Protein AF-A0A507DMS1-F1 (afdb_monomer)

Solvent-accessible surface area (backbone atoms only — not comparable to full-atom values): 16233 Å² total; per-residue (Å²): 138,90,81,85,83,82,79,81,78,75,80,56,61,72,60,51,54,54,48,55,67,65,58,69,79,70,71,63,46,101,82,72,52,71,70,79,77,74,73,81,76,53,69,76,69,64,67,52,89,38,56,78,72,52,75,66,56,49,50,53,53,50,33,59,60,70,68,53,88,74,86,75,70,95,64,88,80,79,81,82,76,74,82,89,69,70,86,89,70,66,53,75,69,55,45,54,52,50,52,52,52,49,63,75,43,48,84,75,68,62,74,81,73,80,74,87,81,56,94,85,56,49,75,66,57,50,52,48,52,49,38,52,53,48,50,51,47,51,50,56,52,50,51,48,37,68,78,65,68,49,87,71,77,79,52,79,72,40,64,57,56,53,53,50,52,52,55,50,59,72,77,42,61,65,52,74,49,74,20,50,52,90,49,43,71,80,58,48,62,69,51,59,51,50,53,51,41,73,76,37,77,84,43,42,68,36,37,36,50,38,70,55,84,83,46,55,72,69,56,53,50,52,51,49,53,50,33,61,76,67,73,50,52,64,50,81,73,86,81,85,87,82,88,86,74,99,80,86,90,80,136

pLDDT: mean 74.8, std 19.17, range [29.39, 94.88]

Sequence (251 aa):
MVASKASKRKTGLGKALMRSRFSAANHVNPDGSIRHTTDMDDSCTKLRSITQETDLDAFLTTAQLAGTEFTAEKLNIQVVTNDYRNPFLLTPEKELETLAQHEQKKDRLTIPRRPQWDESTTADQLQQTERESFLEWRRGLAQLEEDEGMLLTPYERNLEVWRQLWRVIERSDLVVQIVDARNPLFFRSTDLEKYVNEGDARKINLLLVNKADMLTEFQRLKWAEYFDANNIRYKKPMNGVMIWRLTKWRG

Structure (mmCIF, N/CA/C/O backbone):
data_AF-A0A507DMS1-F1
#
_entry.id   AF-A0A507DMS1-F1
#
loop_
_atom_site.group_PDB
_atom_site.id
_atom_site.type_symbol
_atom_site.label_atom_id
_atom_site.label_alt_id
_atom_site.label_comp_id
_atom_site.label_asym_id
_atom_site.label_entity_id
_atom_site.label_seq_id
_atom_site.pdbx_PDB_ins_code
_atom_site.Cartn_x
_atom_site.Cartn_y
_atom_site.Cartn_z
_atom_site.occupancy
_atom_site.B_iso_or_equiv
_atom_site.auth_seq_id
_atom_site.auth_comp_id
_atom_site.auth_asym_id
_atom_site.auth_atom_id
_atom_site.pdbx_PDB_model_num
ATOM 1 N N . MET A 1 1 ? -26.371 60.545 -29.076 1.00 38.69 1 MET A N 1
ATOM 2 C CA . MET A 1 1 ? -26.392 59.079 -29.280 1.00 38.69 1 MET A CA 1
ATOM 3 C C . MET A 1 1 ? -26.025 58.409 -27.967 1.00 38.69 1 MET A C 1
ATOM 5 O O . MET A 1 1 ? -24.951 58.664 -27.443 1.00 38.69 1 MET A O 1
ATOM 9 N N . VAL A 1 2 ? -26.962 57.651 -27.398 1.00 38.81 2 VAL A N 1
ATOM 10 C CA . VAL A 1 2 ? -26.818 56.926 -26.128 1.00 38.81 2 VAL A CA 1
ATOM 11 C C . VAL A 1 2 ? -26.179 55.570 -26.421 1.00 38.81 2 VAL A C 1
ATOM 13 O O . VAL A 1 2 ? -26.685 54.840 -27.266 1.00 38.81 2 VAL A O 1
ATOM 16 N N . ALA A 1 3 ? -25.093 55.221 -25.729 1.00 38.91 3 ALA A N 1
ATOM 17 C CA . ALA A 1 3 ? -24.523 53.875 -25.756 1.00 38.91 3 ALA A CA 1
ATOM 18 C C . ALA A 1 3 ? -24.519 53.297 -24.334 1.00 38.91 3 ALA A C 1
ATOM 20 O O . ALA A 1 3 ? -23.726 53.682 -23.475 1.00 38.91 3 ALA A O 1
ATOM 21 N N . SER A 1 4 ? -25.451 52.380 -24.087 1.00 37.09 4 SER A N 1
ATOM 22 C CA . SER A 1 4 ? -25.589 51.595 -22.862 1.00 37.09 4 SER A CA 1
ATOM 23 C C . SER A 1 4 ? -24.438 50.591 -22.719 1.00 37.09 4 SER A C 1
ATOM 25 O O . SER A 1 4 ? -24.276 49.710 -23.565 1.00 37.09 4 SER A O 1
ATOM 27 N N . LYS A 1 5 ? -23.664 50.663 -21.629 1.00 42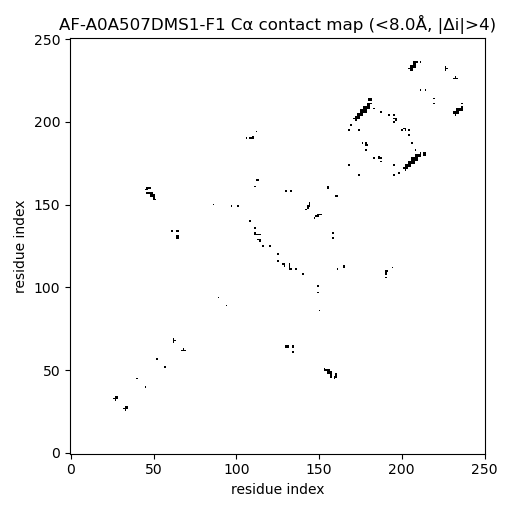.84 5 LYS A N 1
ATOM 28 C CA . LYS A 1 5 ? -22.714 49.602 -21.247 1.00 42.84 5 LYS A CA 1
ATOM 29 C C . LYS A 1 5 ? -23.472 48.442 -20.593 1.00 42.84 5 LYS A C 1
ATOM 31 O O . LYS A 1 5 ? -24.008 48.583 -19.498 1.00 42.84 5 LYS A O 1
ATOM 36 N N . ALA A 1 6 ? -23.490 47.287 -21.255 1.00 41.56 6 ALA A N 1
ATOM 37 C CA . ALA A 1 6 ? -24.033 46.045 -20.714 1.00 41.56 6 ALA A CA 1
ATOM 38 C C . ALA A 1 6 ? -23.156 45.511 -19.562 1.00 41.56 6 ALA A C 1
ATOM 40 O O . ALA A 1 6 ? -21.986 45.176 -19.750 1.00 41.56 6 ALA A O 1
ATOM 41 N N . SER A 1 7 ? -23.731 45.414 -18.361 1.00 45.44 7 SER A N 1
ATOM 42 C CA . SER A 1 7 ? -23.121 44.752 -17.203 1.00 45.44 7 SER A CA 1
ATOM 43 C C . SER A 1 7 ? -23.182 43.231 -17.385 1.00 45.44 7 SER A C 1
ATOM 45 O O . SER A 1 7 ? -24.258 42.632 -17.345 1.00 45.44 7 SER A O 1
ATOM 47 N N . LYS A 1 8 ? -22.026 42.584 -17.588 1.00 49.69 8 LYS A N 1
ATOM 48 C CA . LYS A 1 8 ? -21.902 41.119 -17.528 1.00 49.69 8 LYS A CA 1
ATOM 49 C C . LYS A 1 8 ? -22.184 40.659 -16.093 1.00 49.69 8 LYS A C 1
ATOM 51 O O . LYS A 1 8 ? -21.297 40.690 -15.239 1.00 49.69 8 LYS A O 1
ATOM 56 N N . ARG A 1 9 ? -23.410 40.193 -15.828 1.00 50.38 9 ARG A N 1
ATOM 57 C CA . ARG A 1 9 ? -23.748 39.432 -14.616 1.00 50.38 9 ARG A CA 1
ATOM 58 C C . ARG A 1 9 ? -22.893 38.159 -14.579 1.00 50.38 9 ARG A C 1
ATOM 60 O O . ARG A 1 9 ? -23.208 37.181 -15.247 1.00 50.38 9 ARG A O 1
ATOM 67 N N . LYS A 1 10 ? -21.809 38.164 -13.795 1.00 52.50 10 LYS A N 1
ATOM 68 C CA . LYS A 1 10 ? -21.121 36.932 -13.384 1.00 52.50 10 LYS A CA 1
ATOM 69 C C . LYS A 1 10 ? -22.106 36.127 -12.537 1.00 52.50 10 LYS A C 1
ATOM 71 O O . LYS A 1 10 ? -22.413 36.508 -11.410 1.00 52.50 10 LYS A O 1
ATOM 76 N N . THR A 1 11 ? -22.634 35.051 -13.105 1.00 56.56 11 THR A N 1
ATOM 77 C CA . THR A 1 11 ? -23.505 34.080 -12.441 1.00 56.56 11 THR A CA 1
ATOM 78 C C . THR A 1 11 ? -22.796 33.527 -11.206 1.00 56.56 11 THR A C 1
ATOM 80 O O . THR A 1 11 ? -21.860 32.737 -11.298 1.00 56.56 11 THR A O 1
ATOM 83 N N . GLY A 1 12 ? -23.220 33.993 -10.031 1.00 56.75 12 GLY A N 1
ATOM 84 C CA . GLY A 1 12 ? -22.647 33.664 -8.729 1.00 56.75 12 GLY A CA 1
ATOM 85 C C . GLY A 1 12 ? -23.064 32.293 -8.206 1.00 56.75 12 GLY A C 1
ATOM 86 O O . GLY A 1 12 ? -23.393 32.190 -7.028 1.00 56.75 12 GLY A O 1
ATOM 87 N N . LEU A 1 13 ? -23.047 31.254 -9.048 1.00 56.66 13 LEU A N 1
ATOM 88 C CA . LEU A 1 13 ? -23.399 29.891 -8.632 1.00 56.66 13 LEU A CA 1
ATOM 89 C C . LEU A 1 13 ? -22.494 29.424 -7.478 1.00 56.66 13 LEU A C 1
ATOM 91 O O . LEU A 1 13 ? -22.978 28.916 -6.474 1.00 56.66 13 LEU A O 1
ATOM 95 N N . GLY A 1 14 ? -21.190 29.716 -7.564 1.00 55.31 14 GLY A N 1
ATOM 96 C CA . GLY A 1 14 ? -20.225 29.369 -6.514 1.00 55.31 14 GLY A CA 1
ATOM 97 C C . GLY A 1 14 ? -20.438 30.119 -5.192 1.00 55.31 14 GLY A C 1
ATOM 98 O O . GLY A 1 14 ? -20.238 29.551 -4.124 1.00 55.31 14 GLY A O 1
ATOM 99 N N . LYS A 1 15 ? -20.902 31.379 -5.233 1.00 60.12 15 LYS A N 1
ATOM 100 C CA . LYS A 1 15 ? -21.225 32.143 -4.011 1.00 60.12 15 LYS A CA 1
ATOM 101 C C . LYS A 1 15 ? -22.560 31.717 -3.397 1.00 60.12 15 LYS A C 1
ATOM 103 O O . LYS A 1 15 ? -22.683 31.744 -2.177 1.00 60.12 15 LYS A O 1
ATOM 108 N N . ALA A 1 16 ? -23.534 31.320 -4.217 1.00 59.72 16 ALA A N 1
ATOM 109 C CA . ALA A 1 16 ? -24.811 30.787 -3.747 1.00 59.72 16 ALA A CA 1
ATOM 110 C C . ALA A 1 16 ? -24.631 29.427 -3.052 1.00 59.72 16 ALA A C 1
ATOM 112 O O . ALA A 1 16 ? -25.152 29.243 -1.958 1.00 59.72 16 ALA A O 1
ATOM 113 N N . LEU A 1 17 ? -23.805 28.540 -3.620 1.00 58.34 17 LEU A N 1
ATOM 114 C CA . LEU A 1 17 ? -23.446 27.245 -3.025 1.00 58.34 17 LEU A CA 1
ATOM 115 C C . LEU A 1 17 ? -22.659 27.380 -1.716 1.00 58.34 17 LEU A C 1
ATOM 117 O O . LEU A 1 17 ? -22.917 26.655 -0.761 1.00 58.34 17 LEU A O 1
ATOM 121 N N . MET A 1 18 ? -21.720 28.329 -1.629 1.00 60.22 18 MET A N 1
ATOM 122 C CA . MET A 1 18 ? -21.043 28.592 -0.354 1.00 60.22 18 MET A CA 1
ATOM 123 C C . MET A 1 18 ? -22.021 29.118 0.702 1.00 60.22 18 MET A C 1
ATOM 125 O O . MET A 1 18 ? -21.982 28.674 1.843 1.00 60.22 18 MET A O 1
ATOM 129 N N . ARG A 1 19 ? -22.948 30.012 0.336 1.00 61.22 19 ARG A N 1
ATOM 130 C CA . ARG A 1 19 ? -23.953 30.522 1.282 1.00 61.22 19 ARG A CA 1
ATOM 131 C C . ARG A 1 19 ? -24.960 29.457 1.716 1.00 61.22 19 ARG A C 1
ATOM 133 O O . ARG A 1 19 ? -25.333 29.466 2.883 1.00 61.22 19 ARG A O 1
ATOM 140 N N . SER A 1 20 ? -25.359 28.528 0.844 1.00 60.34 20 SER A N 1
ATOM 141 C CA . SER A 1 20 ? -26.251 27.427 1.238 1.00 60.34 20 SER A CA 1
ATOM 142 C C . SER A 1 20 ? -25.575 26.458 2.212 1.00 60.34 20 SER A C 1
ATOM 144 O O . SER A 1 20 ? -26.224 26.006 3.148 1.00 60.34 20 SER A O 1
ATOM 146 N N . ARG A 1 21 ? -24.265 26.209 2.055 1.00 55.81 21 ARG A N 1
ATOM 147 C CA . ARG A 1 21 ? -23.477 25.366 2.974 1.00 55.81 21 ARG A CA 1
ATOM 148 C C . ARG A 1 21 ? -23.377 25.938 4.389 1.00 55.81 21 ARG A C 1
ATOM 150 O O . ARG A 1 21 ? -23.457 25.182 5.345 1.00 55.81 21 ARG A O 1
ATOM 157 N N . PHE A 1 22 ? -23.240 27.257 4.533 1.00 51.47 22 PHE A N 1
ATOM 158 C CA . PHE A 1 22 ? -23.111 27.894 5.853 1.00 51.47 22 PHE A CA 1
ATOM 159 C C . PHE A 1 22 ? -24.444 28.362 6.461 1.00 51.47 22 PHE A C 1
ATOM 161 O O . PHE A 1 22 ? -24.515 28.583 7.664 1.00 51.47 22 PHE A O 1
ATOM 168 N N . SER A 1 23 ? -25.513 28.502 5.666 1.00 54.72 23 SER A N 1
ATOM 169 C CA . SER A 1 23 ? -26.833 28.912 6.173 1.00 54.72 23 SER A CA 1
ATOM 170 C C . SER A 1 23 ? -27.607 27.775 6.849 1.00 54.72 23 SER A C 1
ATOM 172 O O . SER A 1 23 ? -28.501 28.051 7.642 1.00 54.72 23 SER A O 1
ATOM 174 N N . ALA A 1 24 ? -27.288 26.511 6.552 1.00 50.00 24 ALA A N 1
ATOM 175 C CA . ALA A 1 24 ? -27.997 25.357 7.110 1.00 50.00 24 ALA A CA 1
ATOM 176 C C . ALA A 1 24 ? -27.615 25.038 8.570 1.00 50.00 24 ALA A C 1
ATOM 178 O O . ALA A 1 24 ? -28.337 24.304 9.237 1.00 50.00 24 ALA A O 1
ATOM 179 N N . ALA A 1 25 ? -26.521 25.611 9.085 1.00 49.59 25 ALA A N 1
ATOM 180 C CA . ALA A 1 25 ? -25.985 25.285 10.408 1.00 49.59 25 ALA A CA 1
ATOM 181 C C . ALA A 1 25 ? -26.712 25.964 11.590 1.00 49.59 25 ALA A C 1
ATOM 183 O O . ALA A 1 25 ? -26.465 25.589 12.727 1.00 49.59 25 ALA A O 1
ATOM 184 N N . ASN A 1 26 ? -27.604 26.938 11.355 1.00 47.44 26 ASN A N 1
ATOM 185 C CA . ASN A 1 26 ? -28.157 27.791 12.425 1.00 47.44 26 ASN A CA 1
ATOM 186 C C . ASN A 1 26 ? -29.697 27.880 12.472 1.00 47.44 26 ASN A C 1
ATOM 188 O O . ASN A 1 26 ? -30.247 28.873 12.949 1.00 47.44 26 ASN A O 1
ATOM 192 N N . HIS A 1 27 ? -30.428 26.858 12.018 1.00 48.06 27 HIS A N 1
ATOM 193 C CA . HIS A 1 27 ? -31.883 26.829 12.214 1.00 48.06 27 HIS A CA 1
ATOM 194 C C . HIS A 1 27 ? -32.259 26.289 13.602 1.00 48.06 27 HIS A C 1
ATOM 196 O O . HIS A 1 27 ? -32.527 25.102 13.776 1.00 48.06 27 HIS A O 1
ATOM 202 N N . VAL A 1 28 ? -32.304 27.199 14.576 1.00 48.69 28 VAL A N 1
ATOM 203 C CA . VAL A 1 28 ? -32.966 27.004 15.873 1.00 48.69 28 VAL A CA 1
ATOM 204 C C . VAL A 1 28 ? -34.480 27.132 15.660 1.00 48.69 28 VAL A C 1
ATOM 206 O O . VAL A 1 28 ? -34.937 28.064 14.993 1.00 48.69 28 VAL A O 1
ATOM 209 N N . ASN A 1 29 ? -35.269 26.186 16.176 1.00 50.78 29 ASN A N 1
ATOM 210 C CA . ASN A 1 29 ? -36.730 26.299 16.160 1.00 50.78 29 ASN A CA 1
ATOM 211 C C . ASN A 1 29 ? -37.183 27.455 17.081 1.00 50.78 29 ASN A C 1
ATOM 213 O O . ASN A 1 29 ? -36.480 27.771 18.038 1.00 50.78 29 ASN A O 1
ATOM 217 N N . PRO A 1 30 ? -38.377 28.043 16.880 1.00 54.28 30 PRO A N 1
ATOM 218 C CA . PRO A 1 30 ? -38.910 29.095 17.758 1.00 54.28 30 PRO A CA 1
ATOM 219 C C . PRO A 1 30 ? -39.027 28.697 19.242 1.00 54.28 30 PRO A C 1
ATOM 221 O O . PRO A 1 30 ? -39.135 29.568 20.095 1.00 54.28 30 PRO A O 1
ATOM 224 N N . ASP A 1 31 ? -38.996 27.394 19.533 1.00 56.53 31 ASP A N 1
ATOM 225 C CA . ASP A 1 31 ? -39.116 26.788 20.866 1.00 56.53 31 ASP A CA 1
ATOM 226 C C . ASP A 1 31 ? -37.752 26.489 21.534 1.00 56.53 31 ASP A C 1
ATOM 228 O O . ASP A 1 31 ? -37.663 25.789 22.534 1.00 56.53 31 ASP A O 1
ATOM 232 N N . GLY A 1 32 ? -36.635 26.953 20.959 1.00 56.50 32 GLY A N 1
ATOM 233 C CA . GLY A 1 32 ? -35.301 26.797 21.561 1.00 56.50 32 GLY A CA 1
ATOM 234 C C . GLY A 1 32 ? -34.713 25.378 21.519 1.00 56.50 32 GLY A C 1
ATOM 235 O O . GLY A 1 32 ? -33.552 25.193 21.879 1.00 56.50 32 GLY A O 1
ATOM 236 N N . SER A 1 33 ? -35.448 24.378 21.022 1.00 48.28 33 SER A N 1
ATOM 237 C CA . SER A 1 33 ? -34.909 23.038 20.775 1.00 48.28 33 SER A CA 1
ATOM 238 C C . SER A 1 33 ? -33.914 23.064 19.605 1.00 48.28 33 SER A C 1
ATOM 240 O O . SER A 1 33 ? -34.289 23.409 18.474 1.00 48.28 33 SER A O 1
ATOM 242 N N . ILE A 1 34 ? -32.670 22.645 19.841 1.00 53.44 34 ILE A N 1
ATOM 243 C CA . ILE A 1 34 ? -31.735 22.281 18.770 1.00 53.44 34 ILE A CA 1
ATOM 244 C C . ILE A 1 34 ? -32.301 21.018 18.121 1.00 53.44 34 ILE A C 1
ATOM 246 O O . ILE A 1 34 ? -32.587 20.041 18.813 1.00 53.44 34 ILE A O 1
ATOM 250 N N . ARG A 1 35 ? -32.528 21.039 16.802 1.00 47.25 35 ARG A N 1
ATOM 251 C CA . ARG A 1 35 ? -32.921 19.828 16.073 1.00 47.25 35 ARG A CA 1
ATOM 252 C C . ARG A 1 35 ? -31.897 18.739 16.381 1.00 47.25 35 ARG A C 1
ATOM 254 O O . ARG A 1 35 ? -30.716 18.938 16.120 1.00 47.25 35 ARG A O 1
ATOM 261 N N . HIS A 1 36 ? -32.370 17.617 16.919 1.00 43.03 36 HIS A N 1
ATOM 262 C CA . HIS A 1 36 ? -31.607 16.379 17.001 1.00 43.03 36 HIS A CA 1
ATOM 263 C C . HIS A 1 36 ? -30.972 16.148 15.625 1.00 43.03 36 HIS A C 1
ATOM 265 O O . HIS A 1 36 ? -31.688 16.036 14.625 1.00 43.03 36 HIS A O 1
ATOM 271 N N . THR A 1 37 ? -29.645 16.180 15.551 1.00 39.81 37 THR A N 1
ATOM 272 C CA . THR A 1 37 ? -28.913 15.959 14.309 1.00 39.81 37 THR A CA 1
ATOM 273 C C . THR A 1 37 ? -29.001 14.475 13.994 1.00 39.81 37 THR A C 1
ATOM 275 O O . THR A 1 37 ? -28.151 13.685 14.380 1.00 39.81 37 THR A O 1
ATOM 278 N N . THR A 1 38 ? -30.063 14.056 13.313 1.00 39.06 38 THR A N 1
ATOM 279 C CA . THR A 1 38 ? -29.902 12.946 12.378 1.00 39.06 38 THR A CA 1
ATOM 280 C C . THR A 1 38 ? -28.969 13.482 11.310 1.00 39.06 38 THR A C 1
ATOM 282 O O . THR A 1 38 ? -29.378 14.348 10.530 1.00 39.06 38 THR A O 1
ATOM 285 N N . ASP A 1 39 ? -27.709 13.066 11.375 1.00 45.09 39 ASP A N 1
ATOM 286 C CA . ASP A 1 39 ? -26.667 13.428 10.430 1.00 45.09 39 ASP A CA 1
ATOM 287 C C . ASP A 1 39 ? -27.230 13.368 9.012 1.00 45.09 39 ASP A C 1
ATOM 289 O O . ASP A 1 39 ? -27.593 12.310 8.495 1.00 45.09 39 ASP A O 1
ATOM 293 N N . MET A 1 40 ? -27.347 14.535 8.381 1.00 44.44 40 MET A N 1
ATOM 294 C CA . MET A 1 40 ? -27.450 14.598 6.933 1.00 44.44 40 MET A CA 1
ATOM 295 C C . MET A 1 40 ? -26.074 14.162 6.438 1.00 44.44 40 MET A C 1
ATOM 297 O O . MET A 1 40 ? -25.159 14.975 6.333 1.00 44.44 40 MET A O 1
ATOM 301 N N . ASP A 1 41 ? -25.927 12.846 6.268 1.00 44.88 41 ASP A N 1
ATOM 302 C CA . ASP A 1 41 ? -24.753 12.130 5.774 1.00 44.88 41 ASP A CA 1
ATOM 303 C C . ASP A 1 41 ? -24.515 12.586 4.325 1.00 44.88 41 ASP A C 1
ATOM 305 O O . ASP A 1 41 ? -24.901 11.936 3.350 1.00 44.88 41 ASP A O 1
ATOM 309 N N . ASP A 1 42 ? -23.961 13.792 4.178 1.00 45.22 42 ASP A N 1
ATOM 310 C CA . ASP A 1 42 ? -23.564 14.373 2.905 1.00 45.22 42 ASP A CA 1
ATOM 311 C C . ASP A 1 42 ? -22.461 13.461 2.353 1.00 45.22 42 ASP A C 1
ATOM 313 O O . ASP A 1 42 ? -21.278 13.602 2.649 1.00 45.22 42 ASP A O 1
ATOM 317 N N . SER A 1 43 ? -22.850 12.479 1.538 1.00 51.69 43 SER A N 1
ATOM 318 C CA . SER A 1 43 ? -21.966 11.468 0.940 1.00 51.69 43 SER A CA 1
ATOM 319 C C . SER A 1 43 ? -20.687 12.056 0.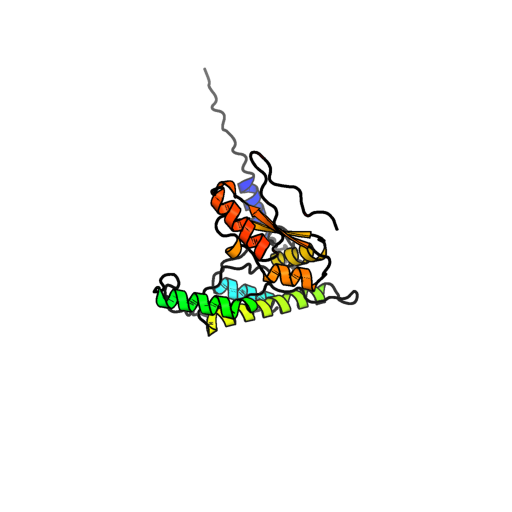313 1.00 51.69 43 SER A C 1
ATOM 321 O O . SER A 1 43 ? -19.681 11.354 0.194 1.00 51.69 43 SER A O 1
ATOM 323 N N . CYS A 1 44 ? -20.709 13.335 -0.075 1.00 50.41 44 CYS A N 1
ATOM 324 C CA . CYS A 1 44 ? -19.576 14.058 -0.639 1.00 50.41 44 CYS A CA 1
ATOM 325 C C . CYS A 1 44 ? -18.497 14.450 0.393 1.00 50.41 44 CYS A C 1
ATOM 327 O O . CYS A 1 44 ? -17.335 14.572 0.011 1.00 50.41 44 CYS A O 1
ATOM 329 N N . THR A 1 45 ? -18.834 14.678 1.667 1.00 56.50 45 THR A N 1
ATOM 330 C CA . THR A 1 45 ? -17.845 15.023 2.711 1.00 56.50 45 THR A CA 1
ATOM 331 C C . THR A 1 45 ? -17.193 13.783 3.317 1.00 56.50 45 THR A C 1
ATOM 333 O O . THR A 1 45 ? -16.046 13.857 3.752 1.00 56.50 45 THR A O 1
ATOM 336 N N . LYS A 1 46 ? -17.882 12.636 3.263 1.00 64.94 46 LYS A N 1
ATOM 337 C CA . LYS A 1 46 ? -17.423 11.351 3.809 1.00 64.94 46 LYS A CA 1
ATOM 338 C C . LYS A 1 46 ? -16.188 10.779 3.095 1.00 64.94 46 LYS A C 1
ATOM 340 O O . LYS A 1 46 ? -15.328 10.173 3.720 1.00 64.94 46 LYS A O 1
ATOM 345 N N . LEU A 1 47 ? -16.067 10.995 1.782 1.00 74.88 47 LEU A N 1
ATOM 346 C CA . LEU A 1 47 ? -14.969 10.481 0.943 1.00 74.88 47 LEU A CA 1
ATOM 347 C C . LEU A 1 47 ? -13.874 11.526 0.689 1.00 74.88 47 LEU A C 1
ATOM 349 O O . LEU A 1 47 ? -13.419 11.720 -0.439 1.00 74.88 47 LEU A O 1
ATOM 353 N N . ARG A 1 48 ? -13.451 12.230 1.737 1.00 81.44 48 ARG A N 1
ATOM 354 C CA . ARG A 1 48 ? -12.306 13.139 1.657 1.00 81.44 48 ARG A CA 1
ATOM 355 C C . ARG A 1 48 ? -11.017 12.365 1.925 1.00 81.44 48 ARG A C 1
ATOM 357 O O . ARG A 1 48 ? -10.900 11.751 2.974 1.00 81.44 48 ARG A O 1
ATOM 364 N N . SER A 1 49 ? -10.057 12.418 1.003 1.00 82.19 49 SER A N 1
ATOM 365 C CA . SER A 1 49 ? -8.722 11.859 1.247 1.00 82.19 49 SER A CA 1
ATOM 366 C C . SER A 1 49 ? -7.977 12.699 2.282 1.00 82.19 49 SER A C 1
ATOM 368 O O . SER A 1 49 ? -7.996 13.935 2.207 1.00 82.19 49 SER A O 1
ATOM 370 N N . ILE A 1 50 ? -7.357 12.027 3.249 1.00 82.69 50 ILE A N 1
ATOM 371 C CA . ILE A 1 50 ? -6.634 12.639 4.357 1.00 82.69 50 ILE A CA 1
ATOM 372 C C . ILE A 1 50 ? -5.299 11.909 4.525 1.00 82.69 50 ILE A C 1
ATOM 374 O O . ILE A 1 50 ? -5.221 10.828 5.103 1.00 82.69 50 ILE A O 1
ATOM 378 N N . THR A 1 51 ? -4.233 12.516 4.003 1.00 80.19 51 THR A N 1
ATOM 379 C CA . THR A 1 51 ? -2.863 11.977 4.072 1.00 80.19 51 THR A CA 1
ATOM 380 C C . THR A 1 51 ? -1.964 12.725 5.054 1.00 80.19 51 THR A C 1
ATOM 382 O O . THR A 1 51 ? -0.916 12.216 5.443 1.00 80.19 51 THR A O 1
ATOM 385 N N . GLN A 1 52 ? -2.361 13.936 5.453 1.00 76.88 52 GLN A N 1
ATOM 386 C CA . GLN A 1 52 ? -1.674 14.775 6.431 1.00 76.88 52 GLN A CA 1
ATOM 387 C C . GLN A 1 52 ? -2.718 15.420 7.341 1.00 76.88 52 GLN A C 1
ATOM 389 O O . GLN A 1 52 ? -3.701 15.985 6.858 1.00 76.88 52 GLN A O 1
ATOM 394 N N . GLU A 1 53 ? -2.494 15.340 8.647 1.00 75.19 53 GLU A N 1
ATOM 395 C CA . GLU A 1 53 ? -3.346 15.926 9.683 1.00 75.19 53 GLU A CA 1
ATOM 396 C C . GLU A 1 53 ? -2.470 16.687 10.669 1.00 75.19 53 GLU A C 1
ATOM 398 O O . GLU A 1 53 ? -1.301 16.345 10.856 1.00 75.19 53 GLU A O 1
ATOM 403 N N . THR A 1 54 ? -3.039 17.707 11.306 1.00 79.88 54 THR A N 1
ATOM 404 C CA . THR A 1 54 ? -2.418 18.297 12.494 1.00 79.88 54 THR A CA 1
ATOM 405 C C . THR A 1 54 ? -2.551 17.336 13.678 1.00 79.88 54 THR A C 1
ATOM 407 O O . THR A 1 54 ? -3.461 16.506 13.698 1.00 79.88 54 THR A O 1
ATOM 410 N N . ASP A 1 55 ? -1.689 17.458 14.689 1.00 75.38 55 ASP A N 1
ATOM 411 C CA . ASP A 1 55 ? -1.737 16.589 15.878 1.00 75.38 55 ASP A CA 1
ATOM 412 C C . ASP A 1 55 ? -3.108 16.632 16.575 1.00 75.38 55 ASP A C 1
ATOM 414 O O . ASP A 1 55 ? -3.618 15.611 17.037 1.00 75.38 55 ASP A O 1
ATOM 418 N N . LEU A 1 56 ? -3.747 17.810 16.589 1.00 77.19 56 LEU A N 1
ATOM 419 C CA . LEU A 1 56 ? -5.088 17.992 17.140 1.00 77.19 56 LEU A CA 1
ATOM 420 C C . LEU A 1 56 ? -6.152 17.266 16.305 1.00 77.19 56 LEU A C 1
ATOM 422 O O . LEU A 1 56 ? -6.995 16.569 16.866 1.00 77.19 56 LEU A O 1
ATOM 426 N N . ASP A 1 57 ? -6.112 17.406 14.978 1.00 76.94 57 ASP A N 1
ATOM 427 C CA . ASP A 1 57 ? -7.064 16.731 14.087 1.00 76.94 57 ASP A CA 1
ATOM 428 C C . ASP A 1 57 ? -6.911 15.206 14.173 1.00 76.94 57 ASP A C 1
ATOM 430 O O . ASP A 1 57 ? -7.906 14.477 14.223 1.00 76.94 57 ASP A O 1
ATOM 434 N N . ALA A 1 58 ? -5.671 14.719 14.262 1.00 77.50 58 ALA A N 1
ATOM 435 C CA . ALA A 1 58 ? -5.370 13.305 14.442 1.00 77.50 58 ALA A CA 1
ATOM 436 C C . ALA A 1 58 ? -5.923 12.776 15.776 1.00 77.50 58 ALA A C 1
ATOM 438 O O . ALA A 1 58 ? -6.523 11.695 15.808 1.00 77.50 58 ALA A O 1
ATOM 439 N N . PHE A 1 59 ? -5.772 13.543 16.862 1.00 79.38 59 PHE A N 1
ATOM 440 C CA . PHE A 1 59 ? -6.331 13.214 18.174 1.00 79.38 59 PHE A CA 1
ATOM 441 C C . PHE A 1 59 ? -7.864 13.141 18.137 1.00 79.38 59 PHE A C 1
ATOM 443 O O . PHE A 1 59 ? -8.440 12.128 18.537 1.00 79.38 59 PHE A O 1
ATOM 450 N N . LEU A 1 60 ? -8.525 14.167 17.592 1.00 77.94 60 LEU A N 1
ATOM 451 C CA . LEU A 1 60 ? -9.987 14.220 17.487 1.00 77.94 60 LEU A CA 1
ATOM 452 C C . LEU A 1 60 ? -10.543 13.072 16.635 1.00 77.94 60 LEU A C 1
ATOM 454 O O . LEU A 1 60 ? -11.504 12.417 17.034 1.00 77.94 60 LEU A O 1
ATOM 458 N N . THR A 1 61 ? -9.909 12.775 15.499 1.00 79.00 61 THR A N 1
ATOM 459 C CA . THR A 1 61 ? -10.316 11.675 14.609 1.00 79.00 61 THR A CA 1
ATOM 460 C C . THR A 1 61 ? -10.152 10.317 15.290 1.00 79.00 61 THR A C 1
ATOM 462 O O . THR A 1 61 ? -10.993 9.431 15.149 1.00 79.00 61 THR A O 1
ATOM 465 N N . THR A 1 62 ? -9.082 10.142 16.067 1.00 80.44 62 THR A N 1
ATOM 466 C CA . THR A 1 62 ? -8.846 8.902 16.819 1.00 80.44 62 THR A CA 1
ATOM 467 C C . THR A 1 62 ? -9.884 8.718 17.926 1.00 80.44 62 THR A C 1
ATOM 469 O O . THR A 1 62 ? -10.408 7.617 18.082 1.00 80.44 62 THR A O 1
ATOM 472 N N . ALA A 1 63 ? -10.237 9.787 18.647 1.00 78.00 63 ALA A N 1
ATOM 473 C CA . ALA A 1 63 ? -11.296 9.756 19.656 1.00 78.00 63 ALA A CA 1
ATOM 474 C C . ALA A 1 63 ? -12.665 9.408 19.043 1.00 78.00 63 ALA A C 1
ATOM 476 O O . ALA A 1 63 ? -13.372 8.539 19.551 1.00 78.00 63 ALA A O 1
ATOM 477 N N . GLN A 1 64 ? -12.996 10.002 17.890 1.00 79.38 64 GLN A N 1
ATOM 478 C CA . GLN A 1 64 ? -14.218 9.678 17.145 1.00 79.38 64 GLN A CA 1
ATOM 479 C C . GLN A 1 64 ? -14.264 8.209 16.705 1.00 79.38 64 GLN A C 1
ATOM 481 O O . GLN A 1 64 ? -15.288 7.550 16.875 1.00 79.38 64 GLN A O 1
ATOM 486 N N . LEU A 1 65 ? -13.158 7.669 16.178 1.00 77.19 65 LEU A N 1
ATOM 487 C CA . LEU A 1 65 ? -13.074 6.255 15.793 1.00 77.19 65 LEU A CA 1
ATOM 488 C C . LEU A 1 65 ? -13.200 5.312 16.998 1.00 77.19 65 LEU A C 1
ATOM 490 O O . LEU A 1 65 ? -13.799 4.247 16.864 1.00 77.19 65 LEU A O 1
ATOM 494 N N . ALA A 1 66 ? -12.675 5.710 18.160 1.00 73.19 66 ALA A N 1
ATOM 495 C CA . ALA A 1 66 ? -12.796 4.971 19.416 1.00 73.19 66 ALA A CA 1
ATOM 496 C C . ALA A 1 66 ? -14.184 5.095 20.075 1.00 73.19 66 ALA A C 1
ATOM 498 O O . ALA A 1 66 ? -14.441 4.416 21.067 1.00 73.19 66 ALA A O 1
ATOM 499 N N . GLY A 1 67 ? -15.068 5.956 19.556 1.00 69.69 67 GLY A N 1
ATOM 500 C CA . GLY A 1 67 ? -16.392 6.202 20.130 1.00 69.69 67 GLY A CA 1
ATOM 501 C C . GLY A 1 67 ? -16.354 6.899 21.493 1.00 69.69 67 GLY A C 1
ATOM 502 O O . GLY A 1 67 ? -17.307 6.781 22.260 1.00 69.69 67 GLY A O 1
ATOM 503 N N . THR A 1 68 ? -15.263 7.597 21.823 1.00 69.69 68 THR A N 1
ATOM 504 C CA . THR A 1 68 ? -15.145 8.335 23.083 1.00 69.69 68 THR A CA 1
ATOM 505 C C . THR A 1 68 ? -15.667 9.761 22.904 1.00 69.69 68 THR A C 1
ATOM 507 O O . THR A 1 68 ? -15.053 10.598 22.242 1.00 69.69 68 THR A O 1
ATOM 510 N N . GLU A 1 69 ? -16.827 10.059 23.494 1.00 53.31 69 GLU A N 1
ATOM 511 C CA . GLU A 1 69 ? -17.328 11.433 23.582 1.00 53.31 69 GLU A CA 1
ATOM 512 C C . GLU A 1 69 ? -16.539 12.198 24.652 1.00 53.31 69 GLU A C 1
ATOM 514 O O . GLU A 1 69 ? -16.695 11.973 25.851 1.00 53.31 69 GLU A O 1
ATOM 519 N N . PHE A 1 70 ? -15.674 13.118 24.222 1.00 55.19 70 PHE A N 1
ATOM 520 C CA . PHE A 1 70 ? -15.013 14.065 25.115 1.00 55.19 70 PHE A CA 1
ATOM 521 C C . PHE A 1 70 ? -15.757 15.401 25.101 1.00 55.19 70 PHE A C 1
ATOM 523 O O . PHE A 1 70 ? -15.690 16.157 24.131 1.00 55.19 70 PHE A O 1
ATOM 530 N N . THR A 1 71 ? -16.404 15.754 26.212 1.00 50.00 71 THR A N 1
ATOM 531 C CA . THR A 1 71 ? -16.746 17.150 26.504 1.00 50.00 71 THR A CA 1
ATOM 532 C C . THR A 1 71 ? -15.470 17.855 26.954 1.00 50.00 71 THR A C 1
ATOM 534 O O . THR A 1 71 ? -15.159 17.911 28.144 1.00 50.00 71 THR A O 1
ATOM 537 N N . ALA A 1 72 ? -14.672 18.331 26.000 1.00 51.50 72 ALA A N 1
ATOM 538 C CA . ALA A 1 72 ? -13.478 19.105 26.308 1.00 51.50 72 ALA A CA 1
ATOM 539 C C . ALA A 1 72 ? -13.895 20.483 26.849 1.00 51.50 72 ALA A C 1
ATOM 541 O O . ALA A 1 72 ? -14.077 21.439 26.092 1.00 51.50 72 ALA A O 1
ATOM 542 N N . GLU A 1 73 ? -14.061 20.599 28.169 1.00 47.56 73 GLU A N 1
ATOM 543 C CA . GLU A 1 73 ? -13.970 21.905 28.813 1.00 47.56 73 GLU A CA 1
ATOM 544 C C . GLU A 1 73 ? -12.600 22.495 28.479 1.00 47.56 73 GLU A C 1
ATOM 546 O O . GLU A 1 73 ? -11.585 21.800 28.476 1.00 47.56 73 GLU A O 1
ATOM 551 N N . LYS A 1 74 ? -12.607 23.774 28.106 1.00 47.44 74 LYS A N 1
ATOM 552 C CA . LYS A 1 74 ? -11.534 24.523 27.444 1.00 47.44 74 LYS A CA 1
ATOM 553 C C . LYS A 1 74 ? -10.296 24.682 28.345 1.00 47.44 74 LYS A C 1
ATOM 555 O O . LYS A 1 74 ? -9.986 25.785 28.785 1.00 47.44 74 LYS A O 1
ATOM 560 N N . LEU A 1 75 ? -9.608 23.591 28.654 1.00 44.72 75 LEU A N 1
ATOM 561 C CA . LEU A 1 75 ? -8.372 23.577 29.424 1.00 44.72 75 LEU A CA 1
ATOM 562 C C . LEU A 1 75 ? -7.168 23.602 28.481 1.00 44.72 75 LEU A C 1
ATOM 564 O O . LEU A 1 75 ? -7.206 23.059 27.379 1.00 44.72 75 LEU A O 1
ATOM 568 N N . ASN A 1 76 ? -6.120 24.298 28.925 1.00 46.44 76 ASN A N 1
ATOM 569 C CA . ASN A 1 76 ? -4.879 24.551 28.196 1.00 46.44 76 ASN A CA 1
ATOM 570 C C . ASN A 1 76 ? -4.264 23.257 27.644 1.00 46.44 76 ASN A C 1
ATOM 572 O O . ASN A 1 76 ? -3.593 22.523 28.368 1.00 46.44 76 ASN A O 1
ATOM 576 N N . ILE A 1 77 ? -4.450 23.013 26.348 1.00 55.84 77 ILE A N 1
ATOM 577 C CA . ILE A 1 77 ? -3.752 21.957 25.618 1.00 55.84 77 ILE A CA 1
ATOM 578 C C . ILE A 1 77 ? -2.301 22.412 25.448 1.00 55.84 77 ILE A C 1
ATOM 580 O O . ILE A 1 77 ? -2.027 23.379 24.735 1.00 55.84 77 ILE A O 1
ATOM 584 N N . GLN A 1 78 ? -1.371 21.733 26.117 1.00 50.00 78 GLN A N 1
ATOM 585 C CA . GLN A 1 78 ? 0.060 21.935 25.915 1.00 50.00 78 GLN A CA 1
ATOM 586 C C . GLN A 1 78 ? 0.528 20.937 24.853 1.00 50.00 78 GLN A C 1
ATOM 588 O O . GLN A 1 78 ? 0.688 19.750 25.123 1.00 50.00 78 GLN A O 1
ATOM 593 N N . VAL A 1 79 ? 0.678 21.412 23.618 1.00 55.00 79 VAL A N 1
ATOM 594 C CA . VAL A 1 79 ? 1.209 20.600 22.519 1.00 55.00 79 VAL A CA 1
ATOM 595 C C . VAL A 1 79 ? 2.714 20.455 22.734 1.00 55.00 79 VAL A C 1
ATOM 597 O O . VAL A 1 79 ? 3.454 21.432 22.617 1.00 55.00 79 VAL A O 1
ATOM 600 N N . VAL A 1 80 ? 3.168 19.251 23.085 1.00 59.66 80 VAL A N 1
ATOM 601 C CA . VAL A 1 80 ? 4.596 18.917 23.117 1.00 59.66 80 VAL A CA 1
ATOM 602 C C . VAL A 1 80 ? 5.022 18.668 21.676 1.00 59.66 80 VAL A C 1
ATOM 604 O O . VAL A 1 80 ? 4.807 17.593 21.127 1.00 59.66 80 VAL A O 1
ATOM 607 N N . THR A 1 81 ? 5.576 19.689 21.029 1.00 55.78 81 THR A N 1
ATOM 608 C CA . THR A 1 81 ? 6.199 19.530 19.714 1.00 55.78 81 THR A CA 1
ATOM 609 C C . THR A 1 81 ? 7.457 18.684 19.873 1.00 55.78 81 THR A C 1
ATOM 611 O O . THR A 1 81 ? 8.381 19.101 20.572 1.00 55.78 81 THR A O 1
ATOM 614 N N . ASN A 1 82 ? 7.487 17.512 19.240 1.00 60.44 82 ASN A N 1
ATOM 615 C CA . ASN A 1 82 ? 8.674 16.663 19.184 1.00 60.44 82 ASN A CA 1
ATOM 616 C C . ASN A 1 82 ? 9.857 17.431 18.561 1.00 60.44 82 ASN A C 1
ATOM 618 O O . ASN A 1 82 ? 9.670 18.232 17.640 1.00 60.44 82 ASN A O 1
ATOM 622 N N . ASP A 1 83 ? 11.068 17.192 19.068 1.00 54.66 83 ASP A N 1
ATOM 623 C CA . ASP A 1 83 ? 12.296 17.848 18.609 1.00 54.66 83 ASP A CA 1
ATOM 624 C C . ASP A 1 83 ? 12.458 17.738 17.082 1.00 54.66 83 ASP A C 1
ATOM 626 O O . ASP A 1 83 ? 12.497 16.644 16.514 1.00 54.66 83 ASP A O 1
ATOM 630 N N . TYR A 1 84 ? 12.599 18.883 16.406 1.00 52.00 84 TYR A N 1
ATOM 631 C CA . TYR A 1 84 ? 12.796 18.979 14.956 1.00 52.00 84 TYR A CA 1
ATOM 632 C C . TYR A 1 84 ? 14.176 18.423 14.548 1.00 52.00 84 TYR A C 1
ATOM 634 O O . TYR A 1 84 ? 15.132 19.161 14.305 1.00 52.00 84 TYR A O 1
ATOM 642 N N . ARG A 1 85 ? 14.307 17.099 14.432 1.00 57.00 85 ARG A N 1
ATOM 643 C CA . ARG A 1 85 ? 15.341 16.483 13.586 1.00 57.00 85 ARG A CA 1
ATOM 644 C C . ARG A 1 85 ? 14.811 16.469 12.164 1.00 57.00 85 ARG A C 1
ATOM 646 O O . ARG A 1 85 ? 13.666 16.103 11.959 1.00 57.00 85 ARG A O 1
ATOM 653 N N . ASN A 1 86 ? 15.613 16.884 11.185 1.00 59.66 86 ASN A N 1
ATOM 654 C CA . ASN A 1 86 ? 15.215 16.825 9.781 1.00 59.66 86 ASN A CA 1
ATOM 655 C C . ASN A 1 86 ? 15.456 15.394 9.254 1.00 59.66 86 ASN A C 1
ATOM 657 O O . ASN A 1 86 ? 16.611 15.057 8.986 1.00 59.66 86 ASN A O 1
ATOM 661 N N . PRO A 1 87 ? 14.419 14.544 9.110 1.00 62.16 87 PRO A N 1
ATOM 662 C CA . PRO A 1 87 ? 14.588 13.154 8.685 1.00 62.16 87 PRO A CA 1
ATOM 663 C C . PRO A 1 87 ? 15.029 13.028 7.219 1.00 62.16 87 PRO A C 1
ATOM 665 O O . PRO A 1 87 ? 15.409 11.949 6.788 1.00 62.16 87 PRO A O 1
ATOM 668 N N . PHE A 1 88 ? 15.010 1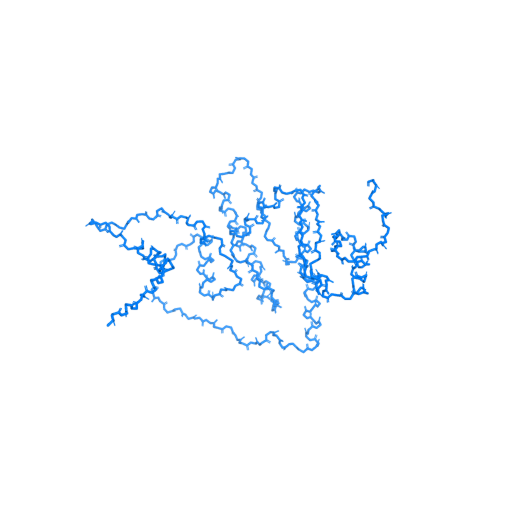4.118 6.444 1.00 62.03 88 PHE A N 1
ATOM 669 C CA . PHE A 1 88 ? 15.347 14.116 5.018 1.00 62.03 88 PHE A CA 1
ATOM 670 C C . PHE A 1 88 ? 16.839 14.330 4.726 1.00 62.03 88 PHE A C 1
ATOM 672 O O . PHE A 1 88 ? 17.237 14.355 3.564 1.00 62.03 88 PHE A O 1
ATOM 679 N N . LEU A 1 89 ? 17.671 14.510 5.756 1.00 67.06 89 LEU A N 1
ATOM 680 C CA . LEU A 1 89 ? 19.111 14.737 5.624 1.00 67.06 89 LEU A CA 1
ATOM 681 C C . LEU A 1 89 ? 19.883 13.649 6.378 1.00 67.06 89 LEU A C 1
ATOM 683 O O . LEU A 1 89 ? 20.441 13.887 7.450 1.00 67.06 89 LEU A O 1
ATOM 687 N N . LEU A 1 90 ? 19.891 12.438 5.820 1.00 72.50 90 LEU A N 1
ATOM 688 C CA . LEU A 1 90 ? 20.706 11.335 6.327 1.00 72.50 90 LEU A CA 1
ATOM 689 C C . LEU A 1 90 ? 22.121 11.394 5.740 1.00 72.50 90 LEU A C 1
ATOM 691 O O . LEU A 1 90 ? 22.332 11.826 4.608 1.00 72.50 90 LEU A O 1
ATOM 695 N N . THR A 1 91 ? 23.108 10.950 6.518 1.00 82.19 91 THR A N 1
ATOM 696 C CA . THR A 1 91 ? 24.430 10.628 5.969 1.00 82.19 91 THR A CA 1
ATOM 697 C C . THR A 1 91 ? 24.325 9.352 5.122 1.00 82.19 91 THR A C 1
ATOM 699 O O . THR A 1 91 ? 23.466 8.520 5.415 1.00 82.19 91 THR A O 1
ATOM 702 N N . PRO A 1 92 ? 25.201 9.136 4.122 1.00 82.88 92 PRO A N 1
ATOM 703 C CA . PRO A 1 92 ? 25.141 7.943 3.267 1.00 82.88 92 PRO A CA 1
ATOM 704 C C . PRO A 1 92 ? 25.159 6.617 4.046 1.00 82.88 92 PRO A C 1
ATOM 706 O O . PRO A 1 92 ? 24.480 5.663 3.683 1.00 82.88 92 PRO A O 1
ATOM 709 N N . GLU A 1 93 ? 25.902 6.567 5.154 1.00 83.38 93 GLU A N 1
ATOM 710 C CA . GLU A 1 93 ? 25.951 5.405 6.052 1.00 83.38 93 GLU A CA 1
ATOM 711 C C . GLU A 1 93 ? 24.592 5.143 6.716 1.00 83.38 93 GLU A C 1
ATOM 713 O O . GLU A 1 93 ? 24.080 4.027 6.677 1.00 83.38 93 GLU A O 1
ATOM 718 N N . LYS A 1 94 ? 23.954 6.195 7.244 1.00 80.94 94 LYS A N 1
ATOM 719 C CA . LYS A 1 94 ? 22.629 6.098 7.869 1.00 80.94 94 LYS A C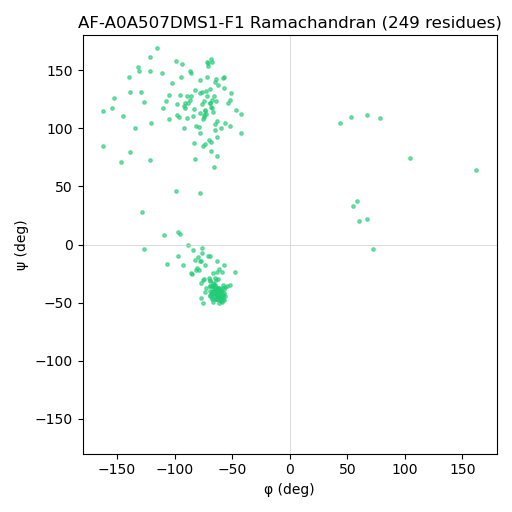A 1
ATOM 720 C C . LYS A 1 94 ? 21.528 5.802 6.858 1.00 80.94 94 LYS A C 1
ATOM 722 O O . LYS A 1 94 ? 20.546 5.155 7.206 1.00 80.94 94 LYS A O 1
ATOM 727 N N . GLU A 1 95 ? 21.666 6.262 5.617 1.00 80.31 95 GLU A N 1
ATOM 728 C CA . GLU A 1 95 ? 20.733 5.933 4.537 1.00 80.31 95 GLU A CA 1
ATOM 729 C C . GLU A 1 95 ? 20.741 4.426 4.250 1.00 80.31 95 GLU A C 1
ATOM 731 O O . GLU A 1 95 ? 19.680 3.809 4.202 1.00 80.31 95 GLU A O 1
ATOM 736 N N . LEU A 1 96 ? 21.924 3.809 4.149 1.00 83.19 96 LEU A N 1
ATOM 737 C CA . LEU A 1 96 ? 22.049 2.360 3.962 1.00 83.19 96 LEU A CA 1
ATOM 738 C C . LEU A 1 96 ? 21.460 1.570 5.135 1.00 83.19 96 LEU A C 1
ATOM 740 O O . LEU A 1 96 ? 20.744 0.593 4.914 1.00 83.19 96 LEU A O 1
ATOM 744 N N . GLU A 1 97 ? 21.720 2.003 6.371 1.00 83.56 97 GLU A N 1
ATOM 745 C CA . GLU A 1 97 ? 21.123 1.398 7.567 1.00 83.56 97 GLU A CA 1
ATOM 746 C C . GLU A 1 97 ? 19.593 1.505 7.549 1.00 83.56 97 GLU A C 1
ATOM 748 O O . GLU A 1 97 ? 18.901 0.513 7.778 1.00 83.56 97 GLU A O 1
ATOM 753 N N . THR A 1 98 ? 19.061 2.680 7.202 1.0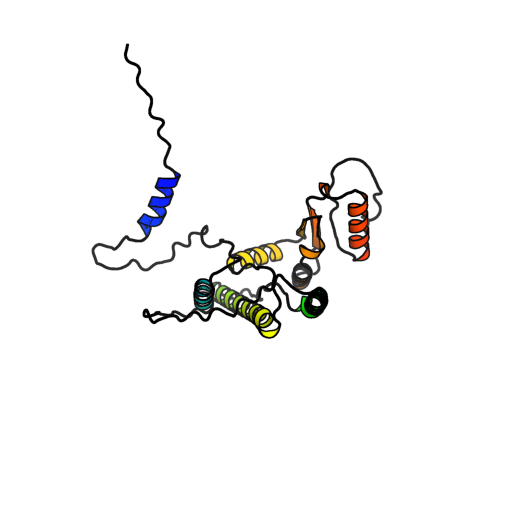0 79.75 98 THR A N 1
ATOM 754 C CA . THR A 1 98 ? 17.615 2.929 7.105 1.00 79.75 98 THR A CA 1
ATOM 755 C C . THR A 1 98 ? 16.980 2.048 6.029 1.00 79.75 98 THR A C 1
ATOM 757 O O . THR A 1 98 ? 15.955 1.417 6.269 1.00 79.75 98 THR A O 1
ATOM 760 N N . LEU A 1 99 ? 17.613 1.927 4.858 1.00 82.56 99 LEU A N 1
ATOM 761 C CA . LEU A 1 99 ? 17.146 1.053 3.778 1.00 82.56 99 LEU A CA 1
ATOM 762 C C . LEU A 1 99 ? 17.151 -0.425 4.189 1.00 82.56 99 LEU A C 1
ATOM 764 O O . LEU A 1 99 ? 16.204 -1.148 3.884 1.00 82.56 99 LEU A O 1
ATOM 768 N N . ALA A 1 100 ? 18.181 -0.876 4.908 1.00 84.56 100 ALA A N 1
ATOM 769 C CA . ALA A 1 100 ? 18.243 -2.244 5.415 1.00 84.56 100 ALA A CA 1
ATOM 770 C C . ALA A 1 100 ? 17.142 -2.516 6.453 1.00 84.56 100 ALA A C 1
ATOM 772 O O . ALA A 1 100 ? 16.509 -3.572 6.417 1.00 84.56 100 ALA A O 1
ATOM 773 N N . GLN A 1 101 ? 16.876 -1.557 7.344 1.00 82.56 101 GLN A N 1
ATOM 774 C CA . GLN A 1 101 ? 15.775 -1.639 8.305 1.00 82.56 101 GLN A CA 1
ATOM 775 C C . GLN A 1 101 ? 14.410 -1.662 7.607 1.00 82.56 101 GLN A C 1
ATOM 777 O O . GLN A 1 101 ? 13.561 -2.479 7.965 1.00 82.56 101 GLN A O 1
ATOM 782 N N . HIS A 1 102 ? 14.219 -0.823 6.584 1.00 81.56 102 HIS A N 1
ATOM 783 C CA . HIS A 1 102 ? 13.003 -0.804 5.771 1.00 81.56 102 HIS A CA 1
ATOM 784 C C . HIS A 1 102 ? 12.767 -2.159 5.089 1.00 81.56 102 HIS A C 1
ATOM 786 O O . HIS A 1 102 ? 11.649 -2.670 5.118 1.00 81.56 102 HIS A O 1
ATOM 792 N N . GLU A 1 103 ? 13.807 -2.778 4.517 1.00 82.81 103 GLU A N 1
ATOM 793 C CA . GLU A 1 103 ? 13.670 -4.076 3.843 1.00 82.81 103 GLU A CA 1
ATOM 794 C C . GLU A 1 103 ? 13.348 -5.203 4.837 1.00 82.81 103 GLU A C 1
ATOM 796 O O . GLU A 1 103 ? 12.461 -6.013 4.576 1.00 82.81 103 GLU A O 1
ATOM 801 N N . GLN A 1 104 ? 13.993 -5.223 6.011 1.00 84.81 104 GLN A N 1
ATOM 802 C CA . GLN A 1 104 ? 13.715 -6.216 7.062 1.00 84.81 104 GLN A CA 1
ATOM 803 C C . GLN A 1 104 ? 12.279 -6.139 7.591 1.00 84.81 104 GLN A C 1
ATOM 805 O O . GLN A 1 104 ? 11.721 -7.142 8.032 1.00 84.81 104 GLN A O 1
ATOM 810 N N . LYS A 1 105 ? 11.682 -4.946 7.569 1.00 79.81 105 LYS A N 1
ATOM 811 C CA . LYS A 1 105 ? 10.379 -4.666 8.189 1.00 79.81 105 LYS A CA 1
ATOM 812 C C . LYS A 1 105 ? 9.267 -4.431 7.181 1.00 79.81 105 LYS A C 1
ATOM 814 O O . LYS A 1 105 ? 8.145 -4.102 7.560 1.00 79.81 105 LYS A O 1
ATOM 819 N N . LYS A 1 106 ? 9.548 -4.673 5.905 1.00 80.06 106 LYS A N 1
ATOM 820 C CA . LYS A 1 106 ? 8.598 -4.562 4.800 1.00 80.06 106 LYS A CA 1
ATOM 821 C C . LYS A 1 106 ? 7.309 -5.345 5.043 1.00 80.06 106 LYS A C 1
ATOM 823 O O . LYS A 1 106 ? 6.239 -4.876 4.676 1.00 80.06 106 LYS A O 1
ATOM 828 N N . ASP A 1 107 ? 7.397 -6.496 5.708 1.00 81.12 107 ASP A N 1
ATOM 829 C CA . ASP A 1 107 ? 6.229 -7.318 6.037 1.00 81.12 107 ASP A CA 1
ATOM 830 C C . ASP A 1 107 ? 5.351 -6.735 7.159 1.00 81.12 107 ASP A C 1
ATOM 832 O O . ASP A 1 107 ? 4.195 -7.128 7.276 1.00 81.12 107 ASP A O 1
ATOM 836 N N . ARG A 1 108 ? 5.850 -5.786 7.967 1.00 81.62 108 ARG A N 1
ATOM 837 C CA . ARG A 1 108 ? 5.037 -5.082 8.979 1.00 81.62 108 ARG A CA 1
ATOM 838 C C . ARG A 1 108 ? 4.221 -3.935 8.375 1.00 81.62 108 ARG A C 1
ATOM 840 O O . ARG A 1 108 ? 3.198 -3.556 8.941 1.00 81.62 108 ARG A O 1
ATOM 847 N N . LEU A 1 109 ? 4.636 -3.409 7.220 1.00 83.81 109 LEU A N 1
ATOM 848 C CA . LEU A 1 109 ? 3.944 -2.345 6.488 1.00 83.81 109 LEU A CA 1
ATOM 849 C C . LEU A 1 109 ? 2.805 -2.926 5.643 1.00 83.81 109 LEU A C 1
ATOM 851 O O . LEU A 1 109 ? 2.896 -3.041 4.421 1.00 83.81 109 LEU A O 1
ATOM 855 N N . THR A 1 110 ? 1.731 -3.315 6.322 1.00 89.19 110 THR A N 1
ATOM 856 C CA . THR A 1 110 ? 0.544 -3.906 5.694 1.00 89.19 110 THR A CA 1
ATOM 857 C C . THR A 1 110 ? -0.565 -2.878 5.497 1.00 89.19 110 THR A C 1
ATOM 859 O O . THR A 1 110 ? -0.612 -1.853 6.176 1.00 89.19 110 THR A O 1
ATOM 862 N N . ILE A 1 111 ? -1.474 -3.142 4.560 1.00 92.19 111 ILE A N 1
ATOM 863 C CA . ILE A 1 111 ? -2.744 -2.420 4.422 1.00 92.19 111 ILE A CA 1
ATOM 864 C C . ILE A 1 111 ? -3.811 -3.057 5.328 1.00 92.19 111 ILE A C 1
ATOM 866 O O . ILE A 1 111 ? -3.785 -4.279 5.526 1.00 92.19 111 ILE A O 1
ATOM 870 N N . PRO A 1 112 ? -4.781 -2.279 5.846 1.00 94.44 112 PRO A N 1
ATOM 871 C CA . PRO A 1 112 ? -5.779 -2.804 6.764 1.00 94.44 112 PRO A CA 1
ATOM 872 C C . PRO A 1 112 ? -6.633 -3.861 6.057 1.00 94.44 112 PRO A C 1
ATOM 874 O O . PRO A 1 112 ? -7.238 -3.611 5.008 1.00 94.44 112 PRO A O 1
ATOM 877 N N . ARG A 1 113 ? -6.661 -5.063 6.632 1.00 93.06 113 ARG A N 1
ATOM 878 C CA . ARG A 1 113 ? -7.492 -6.182 6.176 1.00 93.06 113 ARG A CA 1
ATOM 879 C C . ARG A 1 113 ? -8.924 -5.961 6.648 1.00 93.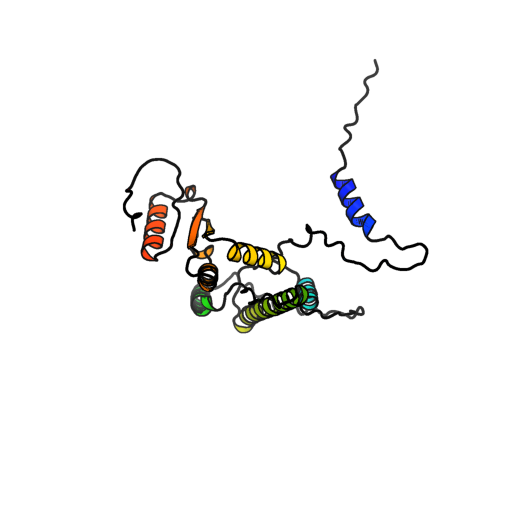06 113 ARG A C 1
ATOM 881 O O . ARG A 1 113 ? -9.131 -5.489 7.763 1.00 93.06 113 ARG A O 1
ATOM 888 N N . ARG A 1 114 ? -9.915 -6.297 5.821 1.00 93.62 114 ARG A N 1
ATOM 889 C CA . ARG A 1 114 ? -11.308 -6.228 6.269 1.00 93.62 114 ARG A CA 1
ATOM 890 C C . ARG A 1 114 ? -11.583 -7.378 7.246 1.00 93.62 114 ARG A C 1
ATOM 892 O O . ARG A 1 114 ? -11.244 -8.517 6.920 1.00 93.62 114 ARG A O 1
ATOM 899 N N . PRO A 1 115 ? -12.208 -7.118 8.405 1.00 92.94 115 PRO A N 1
ATOM 900 C CA . PRO A 1 1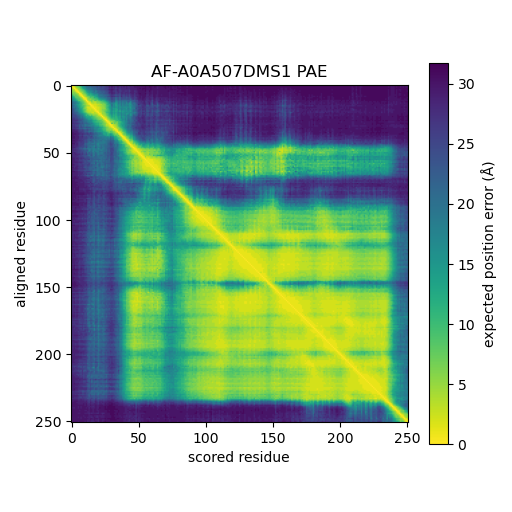15 ? -12.689 -8.177 9.282 1.00 92.94 115 PRO A CA 1
ATOM 901 C C . PRO A 1 115 ? -13.666 -9.110 8.560 1.00 92.94 115 PRO A C 1
ATOM 903 O O . PRO A 1 115 ? -14.464 -8.664 7.732 1.00 92.94 115 PRO A O 1
ATOM 906 N N . GLN A 1 116 ? -13.607 -10.400 8.891 1.00 90.00 116 GLN A N 1
ATOM 907 C CA . GLN A 1 116 ? -14.586 -11.374 8.409 1.00 90.00 116 GLN A CA 1
ATOM 908 C C . GLN A 1 116 ? -15.969 -11.030 8.968 1.00 90.00 116 GLN A C 1
ATOM 910 O O . GLN A 1 116 ? -16.092 -10.592 10.114 1.00 90.00 116 GLN A O 1
ATOM 915 N N . TRP A 1 117 ? -16.999 -11.214 8.150 1.00 91.62 117 TRP A N 1
ATOM 916 C CA . TRP A 1 117 ? -18.384 -10.964 8.524 1.00 91.62 117 TRP A CA 1
ATOM 917 C C . TRP A 1 117 ? -19.271 -12.058 7.946 1.00 91.62 117 TRP A C 1
ATOM 919 O O . TRP A 1 117 ? -19.029 -12.535 6.838 1.00 91.62 117 TRP A O 1
ATOM 929 N N . ASP A 1 118 ? -20.298 -12.424 8.705 1.00 91.44 118 ASP A N 1
ATOM 930 C CA . ASP A 1 118 ? -21.244 -13.476 8.346 1.00 91.44 118 ASP A CA 1
ATOM 931 C C . ASP A 1 118 ? -22.644 -12.880 8.150 1.00 91.44 118 ASP A C 1
ATOM 933 O O . ASP A 1 118 ? -22.916 -11.739 8.529 1.00 91.44 118 ASP A O 1
ATOM 937 N N . GLU A 1 119 ? -23.579 -13.664 7.609 1.00 90.50 119 GLU A N 1
ATOM 938 C CA . GLU A 1 119 ? -24.977 -13.237 7.423 1.00 90.50 119 GLU A CA 1
ATOM 939 C C . GLU A 1 119 ? -25.672 -12.847 8.742 1.00 90.50 119 GLU A C 1
ATOM 941 O O . GLU A 1 119 ? -26.625 -12.069 8.739 1.00 90.50 119 GLU A O 1
ATOM 946 N N . SER A 1 120 ? -25.187 -13.355 9.880 1.00 91.75 120 SER A N 1
ATOM 947 C CA . SER A 1 120 ? -25.682 -12.997 11.212 1.00 91.75 120 SER A CA 1
ATOM 948 C C . SER A 1 120 ? -25.170 -11.648 11.726 1.00 91.75 120 SER A C 1
ATOM 950 O O . SER A 1 120 ? -25.683 -11.151 12.729 1.00 91.75 120 SER A O 1
ATOM 952 N N . THR A 1 121 ? -24.145 -11.064 11.099 1.00 91.62 121 THR A N 1
ATOM 953 C CA . THR A 1 121 ? -23.557 -9.797 11.540 1.00 91.62 121 THR A CA 1
ATOM 954 C C . THR A 1 121 ? -24.466 -8.635 11.147 1.00 91.62 121 THR A C 1
ATOM 956 O O . THR A 1 121 ? -24.744 -8.401 9.971 1.00 91.62 121 THR A O 1
ATOM 959 N N . THR A 1 122 ? -24.922 -7.863 12.134 1.00 94.69 122 THR A N 1
ATOM 960 C CA . THR A 1 122 ? -25.716 -6.654 11.858 1.00 94.69 122 THR A CA 1
ATOM 961 C C . THR A 1 122 ? -24.854 -5.549 11.244 1.00 94.69 122 THR A C 1
ATOM 963 O O . THR A 1 122 ? -23.640 -5.493 11.450 1.00 94.69 122 THR A O 1
ATOM 966 N N . ALA A 1 123 ? -25.484 -4.627 10.510 1.00 91.25 123 ALA A N 1
ATOM 967 C CA . ALA A 1 123 ? -24.779 -3.517 9.870 1.00 91.25 123 ALA A CA 1
ATOM 968 C C . ALA A 1 123 ? -23.986 -2.661 10.875 1.00 91.25 123 ALA A C 1
ATOM 970 O O . ALA A 1 123 ? -22.869 -2.244 10.571 1.00 91.25 123 ALA A O 1
ATOM 971 N N . ASP A 1 124 ? -24.529 -2.436 12.072 1.00 91.31 124 ASP A N 1
ATOM 972 C CA . ASP A 1 124 ? -23.875 -1.629 13.105 1.00 91.31 124 ASP A CA 1
ATOM 973 C C . ASP A 1 124 ? -22.699 -2.368 13.749 1.00 91.31 124 ASP A C 1
ATOM 975 O O . ASP A 1 124 ? -21.629 -1.783 13.919 1.00 91.31 124 ASP A O 1
ATOM 979 N N . GLN A 1 125 ? -22.850 -3.671 14.018 1.00 93.06 125 GLN A N 1
ATOM 980 C CA . GLN A 1 125 ? -21.746 -4.510 14.498 1.00 93.06 125 GLN A CA 1
ATOM 981 C C . GLN A 1 125 ? -20.594 -4.528 13.493 1.00 93.06 125 GLN A C 1
ATOM 983 O O . GLN A 1 125 ? -19.450 -4.300 13.873 1.00 93.06 125 GLN A O 1
ATOM 988 N N . LEU A 1 126 ? -20.892 -4.712 12.203 1.00 92.69 126 LEU A N 1
ATOM 989 C CA . LEU A 1 126 ? -19.877 -4.688 11.153 1.00 92.69 126 LEU A CA 1
ATOM 990 C C . LEU A 1 126 ? -19.148 -3.342 11.106 1.00 92.69 126 LEU A C 1
ATOM 992 O O . LEU A 1 126 ? -17.922 -3.301 11.026 1.00 92.69 126 LEU A O 1
ATOM 996 N N . GLN A 1 127 ? -19.883 -2.230 11.194 1.00 90.94 127 GLN A N 1
ATOM 997 C CA . GLN A 1 127 ? -19.269 -0.905 11.232 1.00 90.94 127 GLN A CA 1
ATOM 998 C C . GLN A 1 127 ? -18.348 -0.723 12.437 1.00 90.94 127 GLN A C 1
ATOM 1000 O O . GLN A 1 127 ? -17.296 -0.102 12.290 1.00 90.94 127 GLN A O 1
ATOM 1005 N N . GLN A 1 128 ? -18.739 -1.229 13.605 1.00 91.56 128 GLN A N 1
ATOM 1006 C CA . GLN A 1 128 ? -17.929 -1.156 14.812 1.00 91.56 128 GLN A CA 1
ATOM 1007 C C . GLN A 1 128 ? -16.654 -1.994 14.674 1.00 91.56 128 GLN A C 1
ATOM 1009 O O . GLN A 1 128 ? -15.563 -1.464 14.873 1.00 91.56 128 GLN A O 1
ATOM 1014 N N . THR A 1 129 ? -16.763 -3.250 14.235 1.00 94.19 129 THR A N 1
ATOM 1015 C CA . THR A 1 129 ? -15.601 -4.125 14.026 1.00 94.19 129 THR A CA 1
ATOM 1016 C C . THR A 1 129 ? -14.644 -3.563 12.969 1.00 94.19 129 THR A C 1
ATOM 1018 O O . THR A 1 129 ? -13.428 -3.616 13.142 1.00 94.19 129 THR A O 1
ATOM 1021 N N . GLU A 1 130 ? -15.163 -2.962 11.891 1.00 94.25 130 GLU A N 1
ATOM 1022 C CA . GLU A 1 130 ? -14.342 -2.269 10.888 1.00 94.25 130 GLU A CA 1
ATOM 1023 C C . GLU A 1 130 ? -13.583 -1.071 11.487 1.00 94.25 130 GLU A C 1
ATOM 1025 O O . GLU A 1 130 ? -12.403 -0.890 11.182 1.00 94.25 130 GLU A O 1
ATOM 1030 N N . ARG A 1 131 ? -14.227 -0.262 12.346 1.00 92.62 131 ARG A N 1
ATOM 1031 C CA . ARG A 1 131 ? -13.570 0.864 13.038 1.00 92.62 131 ARG A CA 1
ATOM 1032 C C . ARG A 1 131 ? -12.485 0.378 13.992 1.00 92.62 131 ARG A C 1
ATOM 1034 O O . ARG A 1 131 ? -11.383 0.917 13.967 1.00 92.62 131 ARG A O 1
ATOM 1041 N N . GLU A 1 132 ? -12.783 -0.636 14.799 1.00 93.25 132 GLU A N 1
ATOM 1042 C CA . GLU A 1 132 ? -11.845 -1.217 15.766 1.00 93.25 132 GLU A CA 1
ATOM 1043 C C . GLU A 1 132 ? -10.614 -1.799 15.064 1.00 93.25 132 GLU A C 1
ATOM 1045 O O . GLU A 1 132 ? -9.484 -1.470 15.422 1.00 93.25 132 GLU A O 1
ATOM 1050 N N . SER A 1 133 ? -10.822 -2.586 14.005 1.00 94.44 133 SER A N 1
ATOM 1051 C CA . SER A 1 133 ? -9.738 -3.159 13.202 1.00 94.44 133 SER A CA 1
ATOM 1052 C C . SER A 1 133 ? -8.871 -2.086 12.541 1.00 94.44 133 SER A C 1
ATOM 1054 O O . SER A 1 133 ? -7.642 -2.181 12.554 1.00 94.44 133 SER A O 1
ATOM 1056 N N . PHE A 1 134 ? -9.489 -1.033 12.003 1.00 94.06 134 PHE A N 1
ATOM 1057 C CA . PHE A 1 134 ? -8.758 0.080 11.406 1.00 94.06 134 PHE A CA 1
ATOM 1058 C C . PHE A 1 134 ? -7.944 0.870 12.434 1.00 94.06 134 PHE A C 1
ATOM 1060 O O . PHE A 1 134 ? -6.813 1.274 12.161 1.00 94.06 134 PHE A O 1
ATOM 1067 N N . LEU A 1 135 ? -8.500 1.081 13.627 1.00 91.94 135 LEU A N 1
ATOM 1068 C CA . LEU A 1 135 ? -7.814 1.769 14.710 1.00 91.94 135 LEU A CA 1
ATOM 1069 C C . LEU A 1 135 ? -6.620 0.946 15.210 1.00 91.94 135 LEU A C 1
ATOM 1071 O O . LEU A 1 135 ? -5.547 1.508 15.423 1.00 91.94 135 LEU A O 1
ATOM 1075 N N . GLU A 1 136 ? -6.768 -0.373 15.322 1.00 92.12 136 GLU A N 1
ATOM 1076 C CA . GLU A 1 136 ? -5.666 -1.269 15.681 1.00 92.12 136 GLU A CA 1
ATOM 1077 C C . GLU A 1 136 ? -4.544 -1.249 14.637 1.00 92.12 136 GLU A C 1
ATOM 1079 O O . GLU A 1 136 ? -3.370 -1.110 14.979 1.00 92.12 136 GLU A O 1
ATOM 1084 N N . TRP A 1 137 ? -4.896 -1.266 13.350 1.00 92.62 137 TRP A N 1
ATOM 1085 C CA . TRP A 1 137 ? -3.925 -1.086 12.272 1.00 92.62 137 TRP A CA 1
ATOM 1086 C C . TRP A 1 137 ? -3.166 0.250 12.384 1.00 92.62 137 TRP A C 1
ATOM 1088 O O . TRP A 1 137 ? -1.938 0.273 12.285 1.00 92.62 137 TRP A O 1
ATOM 1098 N N . ARG A 1 138 ? -3.865 1.360 12.672 1.00 90.88 138 ARG A N 1
ATOM 1099 C CA . ARG A 1 138 ? -3.228 2.673 12.892 1.00 90.88 138 ARG A CA 1
ATOM 1100 C C . ARG A 1 138 ? -2.281 2.672 14.092 1.00 90.88 138 ARG A C 1
ATOM 1102 O O . ARG A 1 138 ? -1.216 3.278 14.005 1.00 90.88 138 ARG A O 1
ATOM 1109 N N . ARG A 1 139 ? -2.642 2.001 15.192 1.00 88.81 139 ARG A N 1
ATOM 1110 C CA . ARG A 1 139 ? -1.752 1.839 16.356 1.00 88.81 139 ARG A CA 1
ATOM 1111 C C . ARG A 1 139 ? -0.482 1.081 15.978 1.00 88.81 139 ARG A C 1
ATOM 1113 O O . ARG A 1 139 ? 0.599 1.506 16.369 1.00 88.81 139 ARG A O 1
ATOM 1120 N N . GLY A 1 140 ? -0.600 0.021 15.177 1.00 88.50 140 GLY A N 1
ATOM 1121 C CA . GLY A 1 140 ? 0.553 -0.733 14.681 1.00 88.50 140 GLY A CA 1
ATOM 1122 C C . GLY A 1 140 ? 1.519 0.122 13.853 1.00 88.50 140 GLY A C 1
ATOM 1123 O O . GLY A 1 140 ? 2.731 0.007 14.016 1.00 88.50 140 GLY A O 1
ATOM 1124 N N . LEU A 1 141 ? 0.999 1.023 13.012 1.00 87.19 141 LEU A N 1
ATOM 1125 C CA . LEU A 1 141 ? 1.827 1.981 12.268 1.00 87.19 141 LEU A CA 1
ATOM 1126 C C . LEU A 1 141 ? 2.473 3.039 13.172 1.00 87.19 141 LEU A C 1
ATOM 1128 O O . LEU A 1 141 ? 3.639 3.364 12.975 1.00 87.19 141 LEU A O 1
ATOM 1132 N N . ALA A 1 142 ? 1.749 3.549 14.170 1.00 85.38 142 ALA A N 1
ATOM 1133 C CA . ALA A 1 142 ? 2.293 4.519 15.121 1.00 85.38 142 ALA A CA 1
ATOM 1134 C C . ALA A 1 142 ? 3.442 3.926 15.954 1.00 85.38 142 ALA A C 1
ATOM 1136 O O . ALA A 1 142 ? 4.465 4.578 16.132 1.00 85.38 142 ALA A O 1
ATOM 1137 N N . GLN A 1 143 ? 3.315 2.665 16.384 1.00 85.31 143 GLN A N 1
ATOM 1138 C CA . GLN A 1 143 ? 4.396 1.940 17.062 1.00 85.31 143 GLN A CA 1
ATOM 1139 C C . GLN A 1 143 ? 5.642 1.818 16.174 1.00 85.31 143 GLN A C 1
ATOM 1141 O O . GLN A 1 143 ? 6.755 1.992 16.651 1.00 85.31 143 GLN A O 1
ATOM 1146 N N . LEU A 1 144 ? 5.469 1.569 14.869 1.00 81.94 144 LEU A N 1
ATOM 1147 C CA . LEU A 1 144 ? 6.586 1.522 13.916 1.00 81.94 144 LEU A CA 1
ATOM 1148 C C . LEU A 1 144 ? 7.279 2.882 13.733 1.00 81.94 144 LEU A C 1
ATOM 1150 O O . LEU A 1 144 ? 8.497 2.921 13.569 1.00 81.94 144 LEU A O 1
ATOM 1154 N N . GLU A 1 145 ? 6.526 3.985 13.745 1.00 80.62 145 GLU A N 1
ATOM 1155 C CA . GLU A 1 145 ? 7.097 5.338 13.679 1.00 80.62 145 GLU A CA 1
ATOM 1156 C C . GLU A 1 145 ? 7.862 5.697 14.965 1.00 80.62 145 GLU A C 1
ATOM 1158 O O . GLU A 1 145 ? 8.971 6.228 14.883 1.00 80.62 145 GLU A O 1
ATOM 1163 N N . GLU A 1 146 ? 7.296 5.391 16.138 1.00 78.19 146 GLU A N 1
ATOM 1164 C CA . GLU A 1 146 ? 7.851 5.763 17.448 1.00 78.19 146 GLU A CA 1
ATOM 1165 C C . GLU A 1 146 ? 9.057 4.907 17.857 1.00 78.19 146 GLU A C 1
ATOM 1167 O O . GLU A 1 146 ? 10.110 5.454 18.192 1.00 78.19 146 GLU A O 1
ATOM 1172 N N . ASP A 1 147 ? 8.936 3.577 17.793 1.00 71.06 147 ASP A N 1
ATOM 1173 C CA . ASP A 1 147 ? 9.967 2.659 18.296 1.00 71.06 147 ASP A CA 1
ATOM 1174 C C . ASP A 1 147 ? 11.233 2.674 17.425 1.00 71.06 147 ASP A C 1
ATOM 1176 O O . ASP A 1 147 ? 12.335 2.373 17.890 1.00 71.06 147 ASP A O 1
ATOM 1180 N N . GLU A 1 148 ? 11.084 2.973 16.133 1.00 63.56 148 GLU A N 1
ATOM 1181 C CA . GLU A 1 148 ? 12.098 2.632 15.133 1.00 63.56 148 GLU A CA 1
ATOM 1182 C C . GLU A 1 148 ? 12.545 3.833 14.293 1.00 63.56 148 GLU A C 1
ATOM 1184 O O . GLU A 1 148 ? 13.466 3.700 13.487 1.00 63.56 148 GLU A O 1
ATOM 1189 N N . GLY A 1 149 ? 11.929 5.008 14.486 1.00 65.62 149 GLY A N 1
ATOM 1190 C CA . GLY A 1 149 ? 12.285 6.242 13.784 1.00 65.62 149 GLY A CA 1
ATOM 1191 C C . GLY A 1 149 ? 12.138 6.150 12.262 1.00 65.62 149 GLY A C 1
ATOM 1192 O O . GLY A 1 149 ? 12.759 6.934 11.540 1.00 65.62 149 GLY A O 1
ATOM 1193 N N . MET A 1 150 ? 11.355 5.184 11.767 1.00 69.94 150 MET A N 1
ATOM 1194 C CA . MET A 1 150 ? 11.110 5.014 10.340 1.00 69.94 150 MET A CA 1
ATOM 1195 C C . MET A 1 150 ? 10.213 6.133 9.829 1.00 69.94 150 MET A C 1
ATOM 1197 O O . MET A 1 150 ? 9.117 6.365 10.335 1.00 69.94 150 MET A O 1
ATOM 1201 N N . LEU A 1 151 ? 10.660 6.794 8.764 1.00 73.19 151 LEU A N 1
ATOM 1202 C CA . LEU A 1 151 ? 9.825 7.741 8.044 1.00 73.19 151 LEU A CA 1
ATOM 1203 C C . LEU A 1 151 ? 8.876 6.965 7.127 1.00 73.19 151 LEU A C 1
ATOM 1205 O O . LEU A 1 151 ? 9.266 6.524 6.041 1.00 73.19 151 LEU A O 1
ATOM 1209 N N . LEU A 1 152 ? 7.626 6.809 7.556 1.00 79.12 152 LEU A N 1
ATOM 1210 C CA . LEU A 1 152 ? 6.603 6.194 6.724 1.00 79.12 152 LEU A CA 1
ATOM 1211 C C . LEU A 1 152 ? 6.198 7.121 5.578 1.00 79.12 152 LEU A C 1
ATOM 1213 O O . LEU A 1 152 ? 6.106 8.344 5.711 1.00 79.12 152 LEU A O 1
ATOM 1217 N N . THR A 1 153 ? 5.913 6.521 4.424 1.00 80.69 153 THR A N 1
ATOM 1218 C CA . THR A 1 153 ? 5.242 7.244 3.346 1.00 80.69 153 THR A CA 1
ATOM 1219 C C . THR A 1 153 ? 3.862 7.688 3.831 1.00 80.69 153 THR A C 1
ATOM 1221 O O . THR A 1 153 ? 3.162 6.867 4.432 1.00 80.69 153 THR A O 1
ATOM 1224 N N . PRO A 1 154 ? 3.429 8.927 3.536 1.00 84.50 154 PRO A N 1
ATOM 1225 C CA . PRO A 1 154 ? 2.094 9.384 3.897 1.00 84.50 154 PRO A CA 1
ATOM 1226 C C . PRO A 1 154 ? 1.029 8.389 3.431 1.00 84.50 154 PRO A C 1
ATOM 1228 O O . PRO A 1 154 ? 1.027 7.975 2.269 1.00 84.50 154 PRO A O 1
ATOM 1231 N N . TYR A 1 155 ? 0.133 8.012 4.338 1.00 88.25 155 TYR A N 1
ATOM 1232 C CA . TYR A 1 155 ? -0.912 7.022 4.099 1.00 88.25 155 TYR A CA 1
ATOM 1233 C C . TYR A 1 155 ? -2.297 7.623 4.330 1.00 88.25 155 TYR A C 1
ATOM 1235 O O . TYR A 1 155 ? -2.448 8.661 4.970 1.00 88.25 155 TYR A O 1
ATOM 1243 N N . GLU A 1 156 ? -3.319 6.969 3.785 1.00 91.44 156 GLU A N 1
ATOM 1244 C CA . GLU A 1 156 ? -4.706 7.403 3.928 1.00 91.44 156 GLU A CA 1
ATOM 1245 C C . GLU A 1 156 ? -5.237 7.098 5.335 1.00 91.44 156 GLU A C 1
ATOM 1247 O O . GLU A 1 156 ? -5.237 5.943 5.770 1.00 91.44 156 GLU A O 1
ATOM 1252 N N . ARG A 1 157 ? -5.711 8.129 6.039 1.00 88.12 157 ARG A N 1
ATOM 1253 C CA . ARG A 1 157 ? -6.244 8.026 7.408 1.00 88.12 157 ARG A CA 1
ATOM 1254 C C . ARG A 1 157 ? -7.766 7.927 7.464 1.00 88.12 157 ARG A C 1
ATOM 1256 O O . ARG A 1 157 ? -8.309 7.608 8.521 1.00 88.12 157 ARG A O 1
ATOM 1263 N N . ASN A 1 158 ? -8.454 8.145 6.344 1.00 89.25 158 ASN A N 1
ATOM 1264 C CA . ASN A 1 158 ? -9.901 8.019 6.259 1.00 89.25 158 ASN A CA 1
ATOM 1265 C C . ASN A 1 158 ? -10.337 6.552 6.037 1.00 89.25 158 ASN A C 1
ATOM 1267 O O . ASN A 1 158 ? -10.067 5.957 4.988 1.00 89.25 158 ASN A O 1
ATOM 1271 N N . LEU A 1 159 ? -11.076 5.987 7.000 1.00 91.00 159 LEU A N 1
ATOM 1272 C CA . LEU A 1 159 ? -11.635 4.630 6.936 1.00 91.00 159 LEU A CA 1
ATOM 1273 C C . LEU A 1 159 ? -12.549 4.433 5.719 1.00 91.00 159 LEU A C 1
ATOM 1275 O O . LEU A 1 159 ? -12.579 3.359 5.121 1.00 91.00 159 LEU A O 1
ATOM 1279 N N . GLU A 1 160 ? -13.296 5.451 5.310 1.00 90.69 160 GLU A N 1
ATOM 1280 C CA . GLU A 1 160 ? -14.219 5.347 4.190 1.00 90.69 160 GLU A CA 1
ATOM 1281 C C . GLU A 1 160 ? -13.519 5.103 2.859 1.00 90.69 160 GLU A C 1
ATOM 1283 O O . GLU A 1 160 ? -14.088 4.427 1.999 1.00 90.69 160 GLU A O 1
ATOM 1288 N N . VAL A 1 161 ? -12.283 5.573 2.696 1.00 92.38 161 VAL A N 1
ATOM 1289 C CA . VAL A 1 161 ? -11.469 5.258 1.516 1.00 92.38 161 VAL A CA 1
ATOM 1290 C C . VAL A 1 161 ? -11.061 3.783 1.537 1.00 92.38 161 VAL A C 1
ATOM 1292 O O . VAL A 1 161 ? -11.210 3.087 0.530 1.00 92.38 161 VAL A O 1
ATOM 1295 N N . TRP A 1 162 ? -10.648 3.266 2.696 1.00 94.88 162 TRP A N 1
ATOM 1296 C CA . TRP A 1 162 ? -10.323 1.846 2.870 1.00 94.88 162 TRP A CA 1
ATOM 1297 C C . TRP A 1 162 ? -11.537 0.934 2.665 1.00 94.88 162 TRP A C 1
ATOM 1299 O O . TRP A 1 162 ? -11.425 -0.099 2.006 1.00 94.88 162 TRP A O 1
ATOM 1309 N N . ARG A 1 163 ? -12.734 1.358 3.091 1.00 94.12 163 ARG A N 1
ATOM 1310 C CA . ARG A 1 163 ? -13.994 0.661 2.780 1.00 94.12 163 ARG A CA 1
ATOM 1311 C C . ARG A 1 163 ? -14.249 0.546 1.280 1.00 94.12 163 ARG A C 1
ATOM 1313 O O . ARG A 1 163 ? -14.773 -0.475 0.835 1.00 94.12 163 ARG A O 1
ATOM 1320 N N . GLN A 1 164 ? -13.900 1.564 0.486 1.00 93.50 164 GLN A N 1
ATOM 1321 C CA . GLN A 1 164 ? -14.006 1.456 -0.974 1.00 93.50 164 GLN A CA 1
ATOM 1322 C C . GLN A 1 164 ? -13.028 0.423 -1.522 1.00 93.50 164 GLN A C 1
ATOM 1324 O O . GLN A 1 164 ? -13.427 -0.399 -2.346 1.00 93.50 164 GLN A O 1
ATOM 1329 N N . LEU A 1 165 ? -11.782 0.419 -1.037 1.00 93.75 165 LEU A N 1
ATOM 1330 C CA . LEU A 1 165 ? -10.799 -0.586 -1.433 1.00 93.75 165 LEU A CA 1
ATOM 1331 C C . LEU A 1 165 ? -11.311 -2.001 -1.140 1.00 93.75 165 LEU A C 1
ATOM 1333 O O . LEU A 1 165 ? -11.291 -2.847 -2.032 1.00 93.75 165 LEU A O 1
ATOM 1337 N N . TRP A 1 166 ? -11.831 -2.247 0.064 1.00 94.62 166 TRP A N 1
ATOM 1338 C CA . TRP A 1 166 ? -12.359 -3.559 0.433 1.00 94.62 166 TRP A CA 1
ATOM 1339 C C . TRP A 1 166 ? -13.502 -4.010 -0.483 1.00 94.62 166 TRP A C 1
ATOM 1341 O O . TRP A 1 166 ? -13.456 -5.111 -1.026 1.00 94.62 166 TRP A O 1
ATOM 1351 N N . ARG A 1 167 ? -14.477 -3.132 -0.751 1.00 93.12 167 ARG A N 1
ATOM 1352 C CA . ARG A 1 167 ? -15.597 -3.431 -1.663 1.00 93.12 167 ARG A CA 1
ATOM 1353 C C . ARG A 1 167 ? -15.130 -3.746 -3.082 1.00 93.12 167 ARG A C 1
ATOM 1355 O O . ARG A 1 167 ? -15.712 -4.606 -3.741 1.00 93.12 167 ARG A O 1
ATOM 1362 N N . VAL A 1 168 ? -14.115 -3.034 -3.575 1.00 93.31 168 VAL A N 1
ATOM 1363 C CA . VAL A 1 168 ? -13.540 -3.275 -4.906 1.00 93.31 168 VAL A CA 1
ATOM 1364 C C . VAL A 1 168 ? -12.842 -4.628 -4.941 1.00 93.31 168 VAL A C 1
ATOM 1366 O O . VAL A 1 168 ? -13.073 -5.393 -5.877 1.00 93.31 168 VAL A O 1
ATOM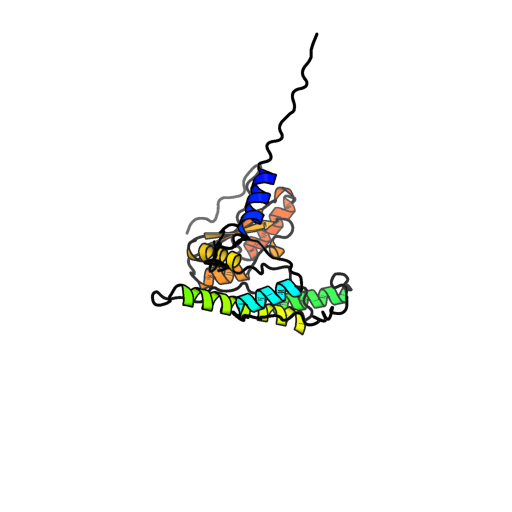 1369 N N . ILE A 1 169 ? -12.036 -4.944 -3.927 1.00 93.06 169 ILE A N 1
ATOM 1370 C CA . ILE A 1 169 ? -11.317 -6.218 -3.846 1.00 93.06 169 ILE A CA 1
ATOM 1371 C C . ILE A 1 169 ? -12.296 -7.384 -3.791 1.00 93.06 169 ILE A C 1
ATOM 1373 O O . ILE A 1 169 ? -12.118 -8.344 -4.531 1.00 93.06 169 ILE A O 1
ATOM 1377 N N . GLU A 1 170 ? -13.355 -7.300 -2.990 1.00 90.94 170 GLU A N 1
ATOM 1378 C CA . GLU A 1 170 ? -14.346 -8.372 -2.862 1.00 90.94 170 GLU A CA 1
ATOM 1379 C C . GLU A 1 170 ? -15.091 -8.633 -4.171 1.00 90.94 170 GLU A C 1
ATOM 1381 O O . GLU A 1 170 ? -15.193 -9.780 -4.606 1.00 90.94 170 GLU A O 1
ATOM 1386 N N . ARG A 1 171 ? -15.553 -7.569 -4.837 1.00 91.25 171 ARG A N 1
ATOM 1387 C CA . ARG A 1 171 ? -16.414 -7.668 -6.025 1.00 91.25 171 ARG A CA 1
ATOM 1388 C C . ARG A 1 171 ? -15.671 -7.926 -7.335 1.00 91.25 171 ARG A C 1
ATOM 1390 O O . ARG A 1 171 ? -16.329 -8.208 -8.331 1.00 91.25 171 ARG A O 1
ATOM 1397 N N . SER A 1 172 ? -14.348 -7.778 -7.363 1.00 92.69 172 SER A N 1
ATOM 1398 C CA . SER A 1 172 ? -13.560 -7.878 -8.599 1.00 92.69 172 SER A CA 1
ATOM 1399 C C . SER A 1 172 ? -12.844 -9.220 -8.715 1.00 92.69 172 SER A C 1
ATOM 1401 O O . SER A 1 172 ? -12.244 -9.690 -7.752 1.00 92.69 172 SER A O 1
ATOM 1403 N N . ASP A 1 173 ? -12.823 -9.793 -9.917 1.00 91.31 173 ASP A N 1
ATOM 1404 C CA . ASP A 1 173 ? -12.017 -10.985 -10.230 1.00 91.31 173 ASP A CA 1
ATOM 1405 C C . ASP A 1 173 ? -10.574 -10.625 -10.636 1.00 91.31 173 ASP A C 1
ATOM 1407 O O . ASP A 1 173 ? -9.646 -11.422 -10.496 1.00 91.31 173 ASP A O 1
ATOM 1411 N N . LEU A 1 174 ? -10.372 -9.404 -11.142 1.00 92.06 174 LEU A N 1
ATOM 1412 C CA . LEU A 1 174 ? -9.084 -8.868 -11.583 1.00 92.06 174 LEU A CA 1
ATOM 1413 C C . LEU A 1 174 ? -8.822 -7.529 -10.890 1.00 92.06 174 LEU A C 1
ATOM 1415 O O . LEU A 1 174 ? -9.590 -6.582 -11.059 1.00 92.06 174 LEU A O 1
ATOM 1419 N N . VAL A 1 175 ? -7.703 -7.430 -10.175 1.00 93.69 175 VAL A N 1
ATOM 1420 C CA . VAL A 1 175 ? -7.228 -6.187 -9.557 1.00 93.69 175 VAL A CA 1
ATOM 1421 C C . VAL A 1 175 ? -6.013 -5.685 -10.331 1.00 93.69 175 VAL A C 1
ATOM 1423 O O . VAL A 1 175 ? -5.027 -6.402 -10.512 1.00 93.69 175 VAL A O 1
ATOM 1426 N N . VAL A 1 176 ? -6.090 -4.443 -10.816 1.00 93.94 176 VAL A N 1
ATOM 1427 C CA . VAL A 1 176 ? -5.024 -3.820 -11.609 1.00 93.94 176 VAL A CA 1
ATOM 1428 C C . VAL A 1 176 ? -4.344 -2.719 -10.802 1.00 93.94 176 VAL A C 1
ATOM 1430 O O . VAL A 1 176 ? -4.974 -1.718 -10.468 1.00 93.94 176 VAL A O 1
ATOM 1433 N N . GLN A 1 177 ? -3.049 -2.874 -10.533 1.00 93.56 177 GLN A N 1
ATOM 1434 C CA . GLN A 1 177 ? -2.224 -1.841 -9.907 1.00 93.56 177 GLN A CA 1
ATOM 1435 C C . GLN A 1 177 ? -1.589 -0.965 -10.983 1.00 93.56 177 GLN A C 1
ATOM 1437 O O . GLN A 1 177 ? -0.806 -1.448 -11.801 1.00 93.56 177 GLN A O 1
ATOM 1442 N N . ILE A 1 178 ? -1.920 0.324 -10.995 1.00 93.19 178 ILE A N 1
ATOM 1443 C CA . ILE A 1 178 ? -1.347 1.282 -11.942 1.00 93.19 178 ILE A CA 1
ATOM 1444 C C . ILE A 1 178 ? -0.113 1.922 -11.306 1.00 93.19 178 ILE A C 1
ATOM 1446 O O . ILE A 1 178 ? -0.233 2.599 -10.290 1.00 93.19 178 ILE A O 1
ATOM 1450 N N . VAL A 1 179 ? 1.056 1.748 -11.921 1.00 93.00 179 VAL A N 1
ATOM 1451 C CA . VAL A 1 179 ? 2.339 2.253 -11.400 1.00 93.00 179 VAL A CA 1
ATOM 1452 C C . VAL A 1 179 ? 3.022 3.198 -12.382 1.00 93.00 179 VAL A C 1
ATOM 1454 O O . VAL A 1 179 ? 2.863 3.060 -13.590 1.00 93.00 179 VAL A O 1
ATOM 1457 N N . ASP A 1 180 ? 3.792 4.169 -11.889 1.00 92.44 180 ASP A N 1
ATOM 1458 C CA . ASP A 1 180 ? 4.591 5.072 -12.732 1.00 92.44 180 ASP A CA 1
ATOM 1459 C C . ASP A 1 180 ? 5.872 4.360 -13.210 1.00 92.44 180 ASP A C 1
ATOM 1461 O O . ASP A 1 180 ? 6.608 3.781 -12.409 1.00 92.44 180 ASP A O 1
ATOM 1465 N N . ALA A 1 181 ? 6.153 4.409 -14.516 1.00 90.56 181 ALA A N 1
ATOM 1466 C CA . ALA A 1 181 ? 7.270 3.700 -15.143 1.00 90.56 181 ALA A CA 1
ATOM 1467 C C . ALA A 1 181 ? 8.657 4.109 -14.623 1.00 90.56 181 ALA A C 1
ATOM 1469 O O . ALA A 1 181 ? 9.607 3.344 -14.770 1.00 90.56 181 ALA A O 1
ATOM 1470 N N . ARG A 1 182 ? 8.807 5.293 -14.017 1.00 88.75 182 ARG A N 1
ATOM 1471 C CA . ARG A 1 182 ? 10.112 5.755 -13.510 1.00 88.75 182 ARG A CA 1
ATOM 1472 C C . ARG A 1 182 ? 10.593 4.956 -12.308 1.00 88.75 182 ARG A C 1
ATOM 1474 O O . ARG A 1 182 ? 11.792 4.747 -12.169 1.00 88.75 182 ARG A O 1
ATOM 1481 N N . ASN A 1 183 ? 9.671 4.539 -11.445 1.00 90.62 183 ASN A N 1
ATOM 1482 C CA . ASN A 1 183 ? 9.989 3.726 -10.277 1.00 90.62 183 ASN A CA 1
ATOM 1483 C C . ASN A 1 183 ? 8.833 2.759 -9.964 1.00 90.62 183 ASN A C 1
ATOM 1485 O O . ASN A 1 183 ? 8.109 2.942 -8.984 1.00 90.62 183 ASN A O 1
ATOM 1489 N N . PRO A 1 184 ? 8.627 1.733 -10.807 1.00 91.56 184 PRO A N 1
ATOM 1490 C CA . PRO A 1 184 ? 7.478 0.845 -10.687 1.00 91.56 184 PRO A CA 1
ATOM 1491 C C . PRO A 1 184 ? 7.515 -0.000 -9.410 1.00 91.56 184 PRO A C 1
ATOM 1493 O O . PRO A 1 184 ? 6.462 -0.418 -8.946 1.00 91.56 184 PRO A O 1
ATOM 1496 N N . LEU A 1 185 ? 8.698 -0.240 -8.831 1.00 90.25 185 LEU A N 1
ATOM 1497 C CA . LEU A 1 185 ? 8.846 -1.007 -7.591 1.00 90.25 185 LEU A CA 1
ATOM 1498 C C . LEU A 1 185 ? 8.379 -0.225 -6.368 1.00 90.25 185 LEU A C 1
ATOM 1500 O O . LEU A 1 185 ? 7.750 -0.807 -5.496 1.00 90.25 185 LEU A O 1
ATOM 1504 N N . PHE A 1 186 ? 8.636 1.084 -6.330 1.00 89.25 186 PHE A N 1
ATOM 1505 C CA . PHE A 1 186 ? 8.191 1.941 -5.233 1.00 89.25 186 PHE A CA 1
ATOM 1506 C C . PHE A 1 186 ? 6.664 2.095 -5.189 1.00 89.25 186 PHE A C 1
ATOM 1508 O O . PHE A 1 186 ? 6.070 2.070 -4.120 1.00 89.25 186 PHE A O 1
ATOM 1515 N N . PHE A 1 187 ? 6.014 2.229 -6.350 1.00 89.56 187 PHE A N 1
ATOM 1516 C CA . PHE A 1 187 ? 4.555 2.393 -6.428 1.00 89.56 187 PHE A CA 1
ATOM 1517 C C . PHE A 1 187 ? 3.775 1.072 -6.392 1.00 89.56 187 PHE A C 1
ATOM 1519 O O . PHE A 1 187 ? 2.545 1.090 -6.389 1.00 89.56 187 PHE A O 1
ATOM 1526 N N . ARG A 1 188 ? 4.466 -0.071 -6.401 1.00 91.25 188 ARG A N 1
ATOM 1527 C CA . ARG A 1 188 ? 3.843 -1.391 -6.336 1.00 91.25 188 ARG A CA 1
ATOM 1528 C C . ARG A 1 188 ? 3.689 -1.817 -4.882 1.00 91.25 188 ARG A C 1
ATOM 1530 O O . ARG A 1 188 ? 4.671 -1.893 -4.152 1.00 91.25 188 ARG A O 1
ATOM 1537 N N . SER A 1 189 ? 2.476 -2.203 -4.498 1.00 91.44 189 SER A N 1
ATOM 1538 C CA . SER A 1 189 ? 2.231 -2.809 -3.192 1.00 91.44 189 SER A CA 1
ATOM 1539 C C . SER A 1 189 ? 2.218 -4.329 -3.313 1.00 91.44 189 SER A C 1
ATOM 1541 O O . SER A 1 189 ? 1.293 -4.913 -3.880 1.00 91.44 189 SER A O 1
ATOM 1543 N N . THR A 1 190 ? 3.247 -4.982 -2.767 1.00 91.00 190 THR A N 1
ATOM 1544 C CA . THR A 1 190 ? 3.288 -6.449 -2.652 1.00 91.00 190 THR A CA 1
ATOM 1545 C C . THR A 1 190 ? 2.277 -6.960 -1.634 1.00 91.00 190 THR A C 1
ATOM 1547 O O . THR A 1 190 ? 1.754 -8.058 -1.790 1.00 91.00 190 THR A O 1
ATOM 1550 N N . ASP A 1 191 ? 1.981 -6.168 -0.604 1.00 92.19 191 ASP A N 1
ATOM 1551 C CA . ASP A 1 191 ? 1.006 -6.544 0.416 1.00 92.19 191 ASP A CA 1
ATOM 1552 C C . ASP A 1 191 ? -0.427 -6.556 -0.132 1.00 92.19 191 ASP A C 1
ATOM 1554 O O . ASP A 1 191 ? -1.201 -7.453 0.186 1.00 92.19 191 ASP A O 1
ATOM 1558 N N . LEU A 1 192 ? -0.761 -5.637 -1.046 1.00 92.31 192 LEU A N 1
ATOM 1559 C CA . LEU A 1 192 ? -2.048 -5.671 -1.742 1.00 92.31 192 LEU A CA 1
ATOM 1560 C C . LEU A 1 192 ? -2.216 -6.959 -2.566 1.00 92.31 192 LEU A C 1
ATOM 1562 O O . LEU A 1 192 ? -3.305 -7.524 -2.608 1.00 92.31 192 LEU A O 1
ATOM 1566 N N . GLU A 1 193 ? -1.146 -7.453 -3.195 1.00 91.44 193 GLU A N 1
ATOM 1567 C CA . GLU A 1 193 ? -1.190 -8.721 -3.936 1.00 91.44 193 GLU A CA 1
ATOM 1568 C C . GLU A 1 193 ? -1.421 -9.912 -3.002 1.00 91.44 193 GLU A C 1
ATOM 1570 O O . GLU A 1 193 ? -2.229 -10.786 -3.324 1.00 91.44 193 GLU A O 1
ATOM 1575 N N . LYS A 1 194 ? -0.754 -9.922 -1.836 1.00 91.81 194 LYS A N 1
ATOM 1576 C CA . LYS A 1 194 ? -0.985 -10.921 -0.782 1.00 91.81 194 LYS A CA 1
ATOM 1577 C C . LYS A 1 194 ? -2.447 -10.881 -0.330 1.00 91.81 194 LYS A C 1
ATOM 1579 O O . LYS A 1 194 ? -3.108 -11.911 -0.387 1.00 91.81 194 LYS A O 1
ATOM 1584 N N . TYR A 1 195 ? -2.984 -9.697 -0.027 1.00 92.88 195 TYR A N 1
ATOM 1585 C CA . TYR A 1 195 ? -4.369 -9.537 0.422 1.00 92.88 195 TYR A CA 1
ATOM 1586 C C . TYR A 1 195 ? -5.399 -10.081 -0.573 1.00 92.88 195 TYR A C 1
ATOM 1588 O O . TYR A 1 195 ? -6.323 -10.803 -0.207 1.00 92.88 195 TYR A O 1
ATOM 1596 N N . VAL A 1 196 ? -5.240 -9.749 -1.856 1.00 91.88 196 VAL A N 1
ATOM 1597 C CA . VAL A 1 196 ? -6.157 -10.218 -2.903 1.00 91.88 196 VAL A CA 1
ATOM 1598 C C . VAL A 1 196 ? -6.130 -11.749 -3.005 1.00 91.88 196 VAL A C 1
ATOM 1600 O O . VAL A 1 196 ? -7.185 -12.363 -3.161 1.00 91.88 196 VAL A O 1
ATOM 1603 N N . ASN A 1 197 ? -4.949 -12.361 -2.865 1.00 89.75 197 ASN A N 1
ATOM 1604 C CA . ASN A 1 197 ? -4.783 -13.815 -2.909 1.00 89.75 197 ASN A CA 1
ATOM 1605 C C . ASN A 1 197 ? -5.269 -14.519 -1.625 1.00 89.75 197 ASN A C 1
ATOM 1607 O O . ASN A 1 197 ? -5.708 -15.663 -1.708 1.00 89.75 197 ASN A O 1
ATOM 1611 N N . GLU A 1 198 ? -5.195 -13.860 -0.461 1.00 89.56 198 GLU A N 1
ATOM 1612 C CA . GLU A 1 198 ? -5.731 -14.355 0.820 1.00 89.56 198 GLU A CA 1
ATOM 1613 C C . GLU A 1 198 ? -7.256 -14.544 0.754 1.00 89.56 198 GLU A C 1
ATOM 1615 O O . GLU A 1 198 ? -7.780 -15.500 1.320 1.00 89.56 198 GLU A O 1
ATOM 1620 N N . GLY A 1 199 ? -7.965 -13.649 0.053 1.00 83.69 199 GLY A N 1
ATOM 1621 C CA . GLY A 1 199 ? -9.423 -13.714 -0.089 1.00 83.69 199 GLY A CA 1
ATOM 1622 C C . GLY A 1 199 ? -9.907 -14.760 -1.099 1.00 83.69 199 GLY A C 1
ATOM 1623 O O . GLY A 1 199 ? -10.839 -15.507 -0.815 1.00 83.69 199 GLY A O 1
ATOM 1624 N N . ASP A 1 200 ? -9.300 -14.816 -2.289 1.00 86.94 200 ASP A N 1
ATOM 1625 C CA . ASP A 1 200 ? -9.613 -15.833 -3.301 1.00 86.94 200 ASP A CA 1
ATOM 1626 C C . ASP A 1 200 ? -8.411 -16.057 -4.228 1.00 86.94 200 ASP A C 1
ATOM 1628 O O . ASP A 1 200 ? -8.022 -15.173 -4.993 1.00 86.94 200 ASP A O 1
ATOM 1632 N N . ALA A 1 201 ? -7.863 -17.274 -4.222 1.00 88.00 201 ALA A N 1
ATOM 1633 C CA . ALA A 1 201 ? -6.711 -17.656 -5.040 1.00 88.00 201 ALA A CA 1
ATOM 1634 C C . ALA A 1 201 ? -6.967 -17.593 -6.560 1.00 88.00 201 ALA A C 1
ATOM 1636 O O . ALA A 1 201 ? -6.025 -17.656 -7.351 1.00 88.00 201 ALA A O 1
ATOM 1637 N N . ARG A 1 202 ? -8.231 -17.490 -6.992 1.00 89.94 202 ARG A N 1
ATOM 1638 C CA . ARG A 1 202 ? -8.600 -17.324 -8.406 1.00 89.94 202 ARG A CA 1
ATOM 1639 C C . ARG A 1 202 ? -8.463 -15.879 -8.875 1.00 89.94 202 ARG A C 1
ATOM 1641 O O . ARG A 1 202 ? -8.391 -15.655 -10.086 1.00 89.94 202 ARG A O 1
ATOM 1648 N N . LYS A 1 203 ? -8.442 -14.910 -7.951 1.00 91.31 203 LYS A N 1
ATOM 1649 C CA . LYS A 1 203 ? -8.302 -13.496 -8.300 1.00 91.31 203 LYS A CA 1
ATOM 1650 C C . LYS A 1 203 ? -6.933 -13.254 -8.918 1.00 91.31 203 LYS A C 1
ATOM 1652 O O . LYS A 1 203 ? -5.916 -13.803 -8.502 1.00 91.31 203 LYS A O 1
ATOM 1657 N N . ILE A 1 204 ? -6.908 -12.419 -9.949 1.00 90.12 204 ILE A N 1
ATOM 1658 C CA . ILE A 1 204 ? -5.681 -12.105 -10.677 1.00 90.12 204 ILE A CA 1
ATOM 1659 C C . ILE A 1 204 ? -5.214 -10.709 -10.277 1.00 90.12 204 ILE A C 1
ATOM 1661 O O . ILE A 1 204 ? -5.964 -9.740 -10.375 1.00 90.12 204 ILE A O 1
ATOM 1665 N N . ASN A 1 205 ? -3.944 -10.600 -9.897 1.00 91.25 205 ASN A N 1
ATOM 1666 C CA . ASN A 1 205 ? -3.252 -9.325 -9.747 1.00 91.25 205 ASN A CA 1
ATOM 1667 C C . ASN A 1 205 ? -2.486 -9.000 -11.036 1.00 91.25 205 ASN A C 1
ATOM 1669 O O . ASN A 1 205 ? -1.739 -9.839 -11.547 1.00 91.25 205 ASN A O 1
ATOM 1673 N N . LEU A 1 206 ? -2.679 -7.795 -11.576 1.00 92.56 206 LEU A N 1
ATOM 1674 C CA . LEU A 1 206 ? -2.006 -7.319 -12.787 1.00 92.56 206 LEU A CA 1
ATOM 1675 C C . LEU A 1 206 ? -1.376 -5.944 -12.558 1.00 92.56 206 LEU A C 1
ATOM 1677 O O . LEU A 1 206 ? -2.041 -5.007 -12.127 1.00 92.56 206 LEU A O 1
ATOM 1681 N N . LEU A 1 207 ? -0.112 -5.794 -12.936 1.00 93.62 207 LEU A N 1
ATOM 1682 C CA . LEU A 1 207 ? 0.597 -4.521 -12.908 1.00 93.62 207 LEU A CA 1
ATOM 1683 C C . LEU A 1 207 ? 0.446 -3.784 -14.249 1.00 93.62 207 LEU A C 1
ATOM 1685 O O . LEU A 1 207 ? 0.837 -4.288 -15.305 1.00 93.62 207 LEU A O 1
ATOM 1689 N N . LEU A 1 208 ? -0.099 -2.571 -14.232 1.00 93.12 208 LEU A N 1
ATOM 1690 C CA . LEU A 1 208 ? -0.158 -1.677 -15.386 1.00 93.12 208 LEU A CA 1
ATOM 1691 C C . LEU A 1 208 ? 0.874 -0.561 -15.228 1.00 93.12 208 LEU A C 1
ATOM 1693 O O . LEU A 1 208 ? 0.700 0.363 -14.437 1.00 93.12 208 LEU A O 1
ATOM 1697 N N . VAL A 1 209 ? 1.937 -0.626 -16.024 1.00 91.25 209 VAL A N 1
ATOM 1698 C CA . VAL A 1 209 ? 3.000 0.381 -16.005 1.00 91.25 209 VAL A CA 1
ATOM 1699 C C . VAL A 1 209 ? 2.602 1.568 -16.886 1.00 91.25 209 VAL A C 1
ATOM 1701 O O . VAL A 1 209 ? 2.522 1.456 -18.110 1.00 91.25 209 VAL A O 1
ATOM 1704 N N . ASN A 1 210 ? 2.335 2.706 -16.254 1.00 91.56 210 ASN A N 1
ATOM 1705 C CA . ASN A 1 210 ? 1.914 3.956 -16.874 1.00 91.56 210 ASN A CA 1
ATOM 1706 C C . ASN A 1 210 ? 3.104 4.888 -17.163 1.00 91.56 210 ASN A C 1
ATOM 1708 O O . ASN A 1 210 ? 4.122 4.841 -16.478 1.00 91.56 210 ASN A O 1
ATOM 1712 N N . LYS A 1 211 ? 2.940 5.789 -18.140 1.00 89.12 211 LYS A N 1
ATOM 1713 C CA . LYS A 1 211 ? 3.936 6.782 -18.580 1.00 89.12 211 LYS A CA 1
ATOM 1714 C C . LYS A 1 211 ? 5.266 6.186 -19.067 1.00 89.12 211 LYS A C 1
ATOM 1716 O O . LYS A 1 211 ? 6.348 6.710 -18.801 1.00 89.12 211 LYS A O 1
ATOM 1721 N N . ALA A 1 212 ? 5.201 5.051 -19.759 1.00 87.50 212 ALA A N 1
ATOM 1722 C CA . ALA A 1 212 ? 6.391 4.388 -20.294 1.00 87.50 212 ALA A CA 1
ATOM 1723 C C . ALA A 1 212 ? 7.045 5.134 -21.468 1.00 87.50 212 ALA A C 1
ATOM 1725 O O . ALA A 1 212 ? 8.138 4.766 -21.881 1.00 87.50 212 ALA A O 1
ATOM 1726 N N . ASP A 1 213 ? 6.393 6.162 -22.005 1.00 88.06 213 ASP A N 1
ATOM 1727 C CA . ASP A 1 213 ? 6.976 7.140 -22.926 1.00 88.06 213 ASP A CA 1
ATOM 1728 C C . ASP A 1 213 ? 8.114 7.950 -22.285 1.00 88.06 213 ASP A C 1
ATOM 1730 O O . ASP A 1 213 ? 9.014 8.394 -22.990 1.00 88.06 213 ASP A O 1
ATOM 1734 N N . MET A 1 214 ? 8.137 8.071 -20.951 1.00 88.19 214 MET A N 1
ATOM 1735 C CA . MET A 1 214 ? 9.238 8.715 -20.222 1.00 88.19 214 MET A CA 1
ATOM 1736 C C . MET A 1 214 ? 10.493 7.834 -20.102 1.00 88.19 214 MET A C 1
ATOM 1738 O O . MET A 1 214 ? 11.491 8.271 -19.531 1.00 88.19 214 MET A O 1
ATOM 1742 N N . LEU A 1 215 ? 10.451 6.593 -20.595 1.00 88.75 215 LEU A N 1
ATOM 1743 C CA . LEU A 1 215 ? 11.576 5.664 -20.579 1.00 88.75 215 LEU A CA 1
ATOM 1744 C C . LEU A 1 215 ? 12.105 5.412 -21.989 1.00 88.75 215 LEU A C 1
ATOM 1746 O O . LEU A 1 215 ? 11.355 5.325 -22.960 1.00 88.75 215 LEU A O 1
ATOM 1750 N N . THR A 1 216 ? 13.411 5.181 -22.080 1.00 91.19 216 THR A N 1
ATOM 1751 C CA . THR A 1 216 ? 14.034 4.669 -23.305 1.00 91.19 216 THR A CA 1
ATOM 1752 C C . THR A 1 216 ? 13.613 3.221 -23.574 1.00 91.19 216 THR A C 1
ATOM 1754 O O . THR A 1 216 ? 13.212 2.482 -22.671 1.00 91.19 216 THR A O 1
ATOM 1757 N N . GLU A 1 217 ? 13.739 2.771 -24.822 1.00 89.06 217 GLU A N 1
ATOM 1758 C CA . GLU A 1 217 ? 13.444 1.382 -25.192 1.00 89.06 217 GLU A CA 1
ATOM 1759 C C . GLU A 1 217 ? 14.267 0.371 -24.383 1.00 89.06 217 GLU A C 1
ATOM 1761 O O . GLU A 1 217 ? 13.713 -0.601 -23.870 1.00 89.06 217 GLU A O 1
ATOM 1766 N N . PHE A 1 218 ? 15.555 0.656 -24.172 1.00 90.94 218 PHE A N 1
ATOM 1767 C CA . PHE A 1 218 ? 16.435 -0.175 -23.355 1.00 90.94 218 PHE A CA 1
ATOM 1768 C C . PHE A 1 218 ? 15.950 -0.291 -21.902 1.00 90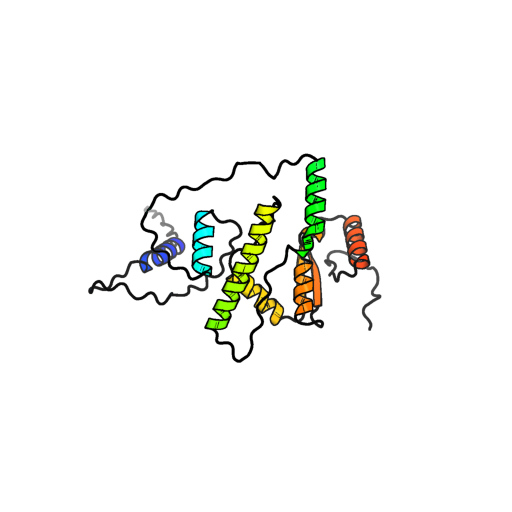.94 218 PHE A C 1
ATOM 1770 O O . PHE A 1 218 ? 15.909 -1.387 -21.346 1.00 90.94 218 PHE A O 1
ATOM 1777 N N . GLN A 1 219 ? 15.518 0.816 -21.289 1.00 91.00 219 GLN A N 1
ATOM 1778 C CA . GLN A 1 219 ? 14.965 0.796 -19.930 1.00 91.00 219 GLN A CA 1
ATOM 1779 C C . GLN A 1 219 ? 13.661 -0.004 -19.854 1.00 91.00 219 GLN A C 1
ATOM 1781 O O . GLN A 1 219 ? 13.459 -0.760 -18.905 1.00 91.00 219 GLN A O 1
ATOM 1786 N N . ARG A 1 220 ? 12.786 0.111 -20.863 1.00 90.00 220 ARG A N 1
ATOM 1787 C CA . ARG A 1 220 ? 11.557 -0.696 -20.936 1.00 90.00 220 ARG A CA 1
ATOM 1788 C C . ARG A 1 220 ? 11.863 -2.188 -21.047 1.00 90.00 220 ARG A C 1
ATOM 1790 O O . ARG A 1 220 ? 11.184 -2.983 -20.402 1.00 90.00 220 ARG A O 1
ATOM 1797 N N . LEU A 1 221 ? 12.887 -2.561 -21.818 1.00 90.31 221 LEU A N 1
ATOM 1798 C CA . LEU A 1 221 ? 13.337 -3.949 -21.923 1.00 90.31 221 LEU A CA 1
ATOM 1799 C C . LEU A 1 221 ? 13.865 -4.466 -20.580 1.00 90.31 221 LEU A C 1
ATOM 1801 O O . LEU A 1 221 ? 13.463 -5.539 -20.148 1.00 90.31 221 LEU A O 1
ATOM 1805 N N . LYS A 1 222 ? 14.690 -3.679 -19.880 1.00 92.31 222 LYS A N 1
ATOM 1806 C CA . LYS A 1 222 ? 15.218 -4.057 -18.560 1.00 92.31 222 LYS A CA 1
ATOM 1807 C C . LYS A 1 222 ? 14.120 -4.258 -17.519 1.00 92.31 222 LYS A C 1
ATOM 1809 O O . LYS A 1 222 ? 14.165 -5.227 -16.767 1.00 92.31 222 LYS A O 1
ATOM 1814 N N . TRP A 1 223 ? 13.105 -3.395 -17.509 1.00 92.06 223 TRP A N 1
ATOM 1815 C CA . TRP A 1 223 ? 11.941 -3.593 -16.644 1.00 92.06 223 TRP A CA 1
ATOM 1816 C C . TRP A 1 223 ? 11.131 -4.832 -17.025 1.00 92.06 223 TRP A C 1
ATOM 1818 O O . TRP A 1 223 ? 10.719 -5.575 -16.140 1.00 92.06 223 TRP A O 1
ATOM 1828 N N . ALA A 1 224 ? 10.933 -5.085 -18.321 1.00 90.19 224 ALA A N 1
ATOM 1829 C CA . ALA A 1 224 ? 10.256 -6.287 -18.798 1.00 90.19 224 ALA A CA 1
ATOM 1830 C C . ALA A 1 224 ? 10.985 -7.568 -18.353 1.00 90.19 224 ALA A C 1
ATOM 1832 O O . ALA A 1 224 ? 10.357 -8.443 -17.762 1.00 90.19 224 ALA A O 1
ATOM 1833 N N . GLU A 1 225 ? 12.307 -7.632 -18.553 1.00 92.69 225 GLU A N 1
ATOM 1834 C CA . GLU A 1 225 ? 13.165 -8.731 -18.086 1.00 92.69 225 GLU A CA 1
ATOM 1835 C C . GLU A 1 225 ? 13.038 -8.937 -16.571 1.00 92.69 225 GLU A C 1
ATOM 1837 O O . GLU A 1 225 ? 12.881 -10.067 -16.111 1.00 92.69 225 GLU A O 1
ATOM 1842 N N . TYR A 1 226 ? 13.054 -7.850 -15.793 1.00 93.56 226 TYR A N 1
ATOM 1843 C CA . TYR A 1 226 ? 12.891 -7.914 -14.343 1.00 93.56 226 TYR A CA 1
ATOM 1844 C C . TYR A 1 226 ? 11.521 -8.477 -13.940 1.00 93.56 226 TYR A C 1
ATOM 1846 O O . TYR A 1 226 ? 11.443 -9.342 -13.066 1.00 93.56 226 TYR A O 1
ATOM 1854 N N . PHE A 1 227 ? 10.435 -8.006 -14.557 1.00 92.50 227 PHE A N 1
ATOM 1855 C CA . PHE A 1 227 ? 9.093 -8.478 -14.223 1.00 92.50 227 PHE A CA 1
ATOM 1856 C C . PHE A 1 227 ? 8.888 -9.948 -14.593 1.00 92.50 227 PHE A C 1
ATOM 1858 O O . PHE A 1 227 ? 8.333 -10.696 -13.787 1.00 92.50 227 PHE A O 1
ATOM 1865 N N . ASP A 1 228 ? 9.395 -10.372 -15.754 1.00 91.50 228 ASP A N 1
ATOM 1866 C CA . ASP A 1 228 ? 9.354 -11.770 -16.191 1.00 91.50 228 ASP A CA 1
ATOM 1867 C C . ASP A 1 228 ? 10.168 -12.672 -15.242 1.00 91.50 228 ASP A C 1
ATOM 1869 O O . ASP A 1 228 ? 9.681 -13.722 -14.823 1.00 91.50 228 ASP A O 1
ATOM 1873 N N . ALA A 1 229 ? 11.365 -12.239 -14.824 1.00 94.88 229 ALA A N 1
ATOM 1874 C CA . ALA A 1 229 ? 12.215 -12.988 -13.892 1.00 94.88 229 ALA A CA 1
ATOM 1875 C C . ALA A 1 229 ? 11.593 -13.161 -12.494 1.00 94.88 229 ALA A C 1
ATOM 1877 O O . ALA A 1 229 ? 11.839 -14.165 -11.828 1.00 94.88 229 ALA A O 1
ATOM 1878 N N . ASN A 1 230 ? 10.771 -12.205 -12.054 1.00 91.31 230 ASN A N 1
ATOM 1879 C CA . ASN A 1 230 ? 10.116 -12.224 -10.743 1.00 91.31 230 ASN A CA 1
ATOM 1880 C C . ASN A 1 230 ? 8.672 -12.763 -10.792 1.00 91.31 230 ASN A C 1
ATOM 1882 O O . ASN A 1 230 ? 7.946 -12.643 -9.807 1.00 91.31 230 ASN A O 1
ATOM 1886 N N . ASN A 1 231 ? 8.238 -13.347 -11.918 1.00 89.94 231 ASN A N 1
ATOM 1887 C CA . ASN A 1 231 ? 6.876 -13.862 -12.127 1.00 89.94 231 ASN A CA 1
ATOM 1888 C C . ASN A 1 231 ? 5.767 -12.825 -11.868 1.00 89.94 231 ASN A C 1
ATOM 1890 O O . ASN A 1 231 ? 4.668 -13.152 -11.415 1.00 89.94 231 ASN A O 1
ATOM 1894 N N . ILE A 1 232 ? 6.043 -11.558 -12.167 1.00 88.81 232 ILE A N 1
ATOM 1895 C CA . ILE A 1 232 ? 5.102 -10.458 -11.968 1.00 88.81 232 ILE A CA 1
ATOM 1896 C C . ILE A 1 232 ? 4.253 -10.351 -13.228 1.00 88.81 232 ILE A C 1
ATOM 1898 O O . ILE A 1 232 ? 4.778 -10.136 -14.316 1.00 88.81 232 ILE A O 1
ATOM 1902 N N . ARG A 1 233 ? 2.928 -10.472 -13.113 1.00 89.25 233 ARG A N 1
ATOM 1903 C CA . ARG A 1 233 ? 2.035 -10.254 -14.260 1.00 89.25 233 ARG A CA 1
ATOM 1904 C C . ARG A 1 233 ? 1.967 -8.761 -14.550 1.00 89.25 233 ARG A C 1
ATOM 1906 O O . ARG A 1 233 ? 1.450 -8.005 -13.733 1.00 89.25 233 ARG A O 1
ATOM 1913 N N . TYR A 1 234 ? 2.437 -8.335 -15.718 1.00 89.00 234 TYR A N 1
ATOM 1914 C CA . TYR A 1 234 ? 2.373 -6.937 -16.143 1.00 89.00 234 TYR A CA 1
ATOM 1915 C C . TYR A 1 234 ? 1.804 -6.795 -17.552 1.00 89.00 234 TYR A C 1
ATOM 1917 O O . TYR A 1 234 ? 1.974 -7.659 -18.413 1.00 89.00 234 TYR A O 1
ATOM 1925 N N . LYS A 1 235 ? 1.130 -5.671 -17.806 1.00 83.69 235 LYS A N 1
ATOM 1926 C CA . LYS A 1 235 ? 0.713 -5.281 -19.153 1.00 83.69 235 LYS A CA 1
ATOM 1927 C C . LYS A 1 235 ? 1.711 -4.281 -19.723 1.00 83.69 235 LYS A C 1
ATOM 1929 O O . LYS A 1 235 ? 1.896 -3.195 -19.177 1.00 83.69 235 LYS A O 1
ATOM 1934 N N . LYS A 1 236 ? 2.317 -4.634 -20.859 1.00 66.94 236 LYS A N 1
ATOM 1935 C CA . LYS A 1 236 ? 3.164 -3.722 -21.634 1.00 66.94 236 LYS A CA 1
ATOM 1936 C C . LYS A 1 236 ? 2.296 -2.582 -22.194 1.00 66.94 236 LYS A C 1
ATOM 1938 O O . LYS A 1 236 ? 1.277 -2.875 -22.828 1.00 66.94 236 LYS A O 1
ATOM 1943 N N . PRO A 1 237 ? 2.654 -1.306 -21.986 1.00 54.75 237 PRO A N 1
ATOM 1944 C CA . PRO A 1 237 ? 1.946 -0.201 -22.614 1.00 54.75 237 PRO A CA 1
ATOM 1945 C C . PRO A 1 237 ? 2.178 -0.267 -24.126 1.00 54.75 237 PRO A C 1
ATOM 1947 O O . PRO A 1 237 ? 3.302 -0.143 -24.609 1.00 54.75 237 PRO A O 1
ATOM 1950 N N . MET A 1 238 ? 1.107 -0.517 -24.876 1.00 51.84 238 MET A N 1
ATOM 1951 C CA . MET A 1 238 ? 1.125 -0.404 -26.329 1.00 51.84 238 MET A CA 1
ATOM 1952 C C . MET A 1 238 ? 1.147 1.077 -26.673 1.00 51.84 238 MET A C 1
ATOM 1954 O O . MET A 1 238 ? 0.172 1.751 -26.372 1.00 51.84 238 MET A O 1
ATOM 1958 N N . ASN A 1 239 ? 2.233 1.559 -27.282 1.00 47.00 239 ASN A N 1
ATOM 1959 C CA . ASN A 1 239 ? 2.198 2.643 -28.264 1.00 47.00 239 ASN A CA 1
ATOM 1960 C C . ASN A 1 239 ? 3.497 2.667 -29.090 1.00 47.00 239 ASN A C 1
ATOM 1962 O O . ASN A 1 239 ? 4.567 2.957 -28.561 1.00 47.00 239 ASN A O 1
ATOM 1966 N N . GLY A 1 240 ? 3.351 2.396 -30.397 1.00 43.38 240 GLY A N 1
ATOM 1967 C CA . GLY A 1 240 ? 4.271 2.841 -31.452 1.00 43.38 240 GLY A CA 1
ATOM 1968 C C . GLY A 1 240 ? 5.240 1.811 -32.050 1.00 43.38 240 GLY A C 1
ATOM 1969 O O . GLY A 1 240 ? 6.433 1.926 -31.835 1.00 43.38 240 GLY A O 1
ATOM 1970 N N . VAL A 1 241 ? 4.722 0.910 -32.898 1.00 35.09 241 VAL A N 1
ATOM 1971 C CA . VAL A 1 241 ? 5.435 0.114 -33.932 1.00 35.09 241 VAL A CA 1
ATOM 1972 C C . VAL A 1 241 ? 6.243 -1.130 -33.484 1.00 35.09 241 VAL A C 1
ATOM 1974 O O . VAL A 1 241 ? 7.336 -1.059 -32.947 1.00 35.09 241 VAL A O 1
ATOM 1977 N N . MET A 1 242 ? 5.655 -2.273 -33.867 1.00 33.25 242 MET A N 1
ATOM 1978 C CA . MET A 1 242 ? 6.191 -3.600 -34.227 1.00 33.25 242 MET A CA 1
ATOM 1979 C C . MET A 1 242 ? 6.888 -4.533 -33.213 1.00 33.25 242 MET A C 1
ATOM 1981 O O . MET A 1 242 ? 8.044 -4.384 -32.854 1.00 33.25 242 MET A O 1
ATOM 1985 N N . ILE A 1 243 ? 6.148 -5.626 -32.955 1.00 41.34 243 ILE A N 1
ATOM 1986 C CA . ILE A 1 243 ? 6.545 -7.049 -32.977 1.00 41.34 243 ILE A CA 1
ATOM 1987 C C . ILE A 1 243 ? 7.765 -7.431 -32.138 1.00 41.34 243 ILE A C 1
ATOM 1989 O O . ILE A 1 243 ? 8.873 -7.282 -32.614 1.00 41.34 243 ILE A O 1
ATOM 1993 N N . TRP A 1 244 ? 7.539 -8.160 -31.035 1.00 35.06 244 TRP A N 1
ATOM 1994 C CA . TRP A 1 244 ? 8.215 -9.446 -30.796 1.00 35.06 244 TRP A CA 1
ATOM 1995 C C . TRP A 1 244 ? 7.276 -10.433 -30.076 1.00 35.06 244 TRP A C 1
ATOM 1997 O O . TRP A 1 244 ? 6.895 -10.253 -28.924 1.00 35.06 244 TRP A O 1
ATOM 2007 N N . ARG A 1 245 ? 6.896 -11.459 -30.852 1.00 29.39 245 ARG A N 1
ATOM 2008 C CA . ARG A 1 245 ? 6.343 -12.787 -30.526 1.00 29.39 245 ARG A CA 1
ATOM 2009 C C . ARG A 1 245 ? 5.242 -12.915 -29.464 1.00 29.39 245 ARG A C 1
ATOM 2011 O O . ARG A 1 245 ? 5.477 -13.072 -28.270 1.00 29.39 245 ARG A O 1
ATOM 2018 N N . LEU A 1 246 ? 4.034 -13.118 -29.996 1.00 36.31 246 LEU A N 1
ATOM 2019 C CA . LEU A 1 246 ? 3.118 -14.173 -29.559 1.00 36.31 246 LEU A CA 1
ATOM 2020 C C . LEU A 1 246 ? 3.874 -15.493 -29.320 1.00 36.31 246 LEU A C 1
ATOM 2022 O O . LEU A 1 246 ? 4.080 -16.253 -30.256 1.00 36.31 246 LEU A O 1
ATOM 2026 N N . THR A 1 247 ? 4.257 -15.780 -28.080 1.00 39.09 247 THR A N 1
ATOM 2027 C CA . THR A 1 247 ? 4.470 -17.152 -27.585 1.00 39.09 247 THR A CA 1
ATOM 2028 C C . THR A 1 247 ? 4.470 -17.122 -26.062 1.00 39.09 247 THR A C 1
ATOM 2030 O O . THR A 1 247 ? 5.524 -16.989 -25.453 1.00 39.09 247 THR A O 1
ATOM 2033 N N . LYS A 1 248 ? 3.272 -17.183 -25.473 1.00 36.34 248 LYS A N 1
ATOM 2034 C CA . LYS A 1 248 ? 2.912 -17.864 -24.207 1.00 36.34 248 LYS A CA 1
ATOM 2035 C C . LYS A 1 248 ? 1.579 -17.311 -23.693 1.00 36.34 248 LYS A C 1
ATOM 2037 O O . LYS A 1 248 ? 1.499 -16.680 -22.654 1.00 36.34 248 LYS A O 1
ATOM 2042 N N . TRP A 1 249 ? 0.533 -17.544 -24.476 1.00 36.88 249 TRP A N 1
ATOM 2043 C CA . TRP A 1 249 ? -0.841 -17.619 -23.981 1.00 36.88 249 TRP A CA 1
ATOM 2044 C C . TRP A 1 249 ? -1.501 -18.782 -24.720 1.00 36.88 249 TRP A C 1
ATOM 2046 O O . TRP A 1 249 ? -2.145 -18.606 -25.751 1.00 36.88 249 TRP A O 1
ATOM 2056 N N . ARG A 1 250 ? -1.205 -19.994 -24.244 1.00 32.34 250 ARG A N 1
ATOM 2057 C CA . ARG A 1 250 ? -1.980 -21.225 -24.439 1.00 32.34 250 ARG A CA 1
ATOM 2058 C C . ARG A 1 250 ? -1.700 -22.122 -23.233 1.00 32.34 250 ARG A C 1
ATOM 2060 O O . ARG A 1 250 ? -0.528 -22.402 -22.987 1.00 32.34 250 ARG A O 1
ATOM 2067 N N . GLY A 1 251 ? -2.765 -22.567 -22.568 1.00 34.72 251 GLY A N 1
ATOM 2068 C CA . GLY A 1 251 ? -2.747 -23.493 -21.433 1.00 34.72 251 GLY A CA 1
ATOM 2069 C C . GLY A 1 251 ? -3.039 -22.789 -20.130 1.00 34.72 251 GLY A C 1
ATOM 2070 O O . GLY A 1 251 ? -2.054 -22.372 -19.491 1.00 34.72 251 GLY A O 1
#

Radius of gyration: 25.7 Å; Cα contacts (8 Å, |Δi|>4): 155; chains: 1; bounding box: 65×83×64 Å

InterPro domains:
  IPR027417 P-loop containing nucleoside triphosphate hydrolase [G3DSA:3.40.50.300] (161-240)
  IPR027417 P-loop containing nucleoside triphosphate hydrolase [SSF52540] (160-230)
  IPR043358 Ras GTPase GNL1-like [PTHR45709] (8-234)

Mean predicted aligned error: 14.98 Å

Organism: NCBI:txid286115

Nearest PDB structures (foldseek):
  6n8o-assembly1_W  TM=9.116E-01  e=5.183E-11  Saccharomyces cerevisiae S288C
  8ipy-assembly1_w  TM=3.569E-01  e=2.699E-04  Homo sapiens
  8pv8-assembly1_Cd  TM=3.349E-01  e=2.863E-04  Thermochaetoides thermophila DSM 1495
  8fl0-assembly1_NC  TM=3.325E-01  e=6.542E-04  Homo sapiens
  7oht-assembly1_m  TM=2.886E-01  e=5.164E-03  Saccharomyces cerevisiae S288C

Foldseek 3Di:
DDDDDDDPPPPVPVVVVVCVVVVVPDDQDPVRDDPPPPDPPPVVVQPDWDLDDDPVRVVVVLCVLVVHDDPDDPDDDDDPDDDDDPPVDDDPVVVVVLVVVCVVCVVLPADQAQDDDDPPQDPVNSSNSLSVSLSVNVVSVVCCCPVPVRDDDRDTSRSVVVVVVNVCLVPDLEDEQEAELVCRPVSDDPNVVVNSCVNPVSRYYEYEHPPCVVDDPVSLVVVVVVCVVVVHHYDDDDDDDDDDDDDDDDD

Secondary structure (DSSP, 8-state):
------------HHHHHHHHHHHGGG---TT-PPP-------HHHHT---S---HHHHHHHHHHHTT-------------PPP---TT---HHHHHHHHHHHHHTGGG-PPPPPPP--TT--HHHHHHHHHHHHHHHHHHHHHHHHHH---PPP----HHHHHHHHHHHHH-SEEEEEEETTSTTTS--HHHHHHHHHH-TT-EEEEEEE-GGGS-HHHHHHHHHHHHHTT--EE----SS------S---